Protein AF-A0A0N7KD08-F1 (afdb_monomer_lite)

Foldseek 3Di:
DDPDDDDDDPDDDDDDDDDDDDDDDDDDDDDDDDDDDDDDDDPVVVVVVVVVVVVVVVVCVVVVPDDPDPVVLVPPPDPDPPPPCDDDDPDQDPFPQNAFDKDFAPVQQQLAAPPQPLDDPVPNCVVVPNPDPRVSRIDTDTPRDDDDDDDLVVVLQVQFLAEAEEEAAVVSVVVLSSNVRSNVSPPDPPPWDKAWPVNDRSVDDPQKTWIAGPVRNYIRIYGYHHQQFDKAADPPVVDPDGIATDPPGGPPCCVVVPRHPHYHYDHVVQPDCCNHPVD

Secondary structure (DSSP, 8-state):
---PPPP---------------PPPPP---PPPP--------HHHHHHHHHHHHHHHHHHHHHS--PPPHHHHTTPPPP----------TT----EEEEEEEEE-TT---S--TT-TTS-GGG-TTTTT----GGGGEEEEEET-PPPPP-HHHHHHHTTT-EEEEEESHHHHHHHHHHHHHHHTTSPTTTS-EEETT---TTS-SSEEEEEEGGGTEEEEEEE-TTSSEEEE--GGG-S--EEEETT---TTGGGTTT-SEEEE--GGG-SHHHHT--

Organism: Oryza sativa subsp. japonica (NCBI:txid39947)

InterPro domains:
  IPR025846 Trichome birefringence-like, N-terminal domain [PF14416] (94-146)
  IPR026057 Trichome birefringence-like, C-terminal domain [PF13839] (147-277)
  IPR029962 Trichome biref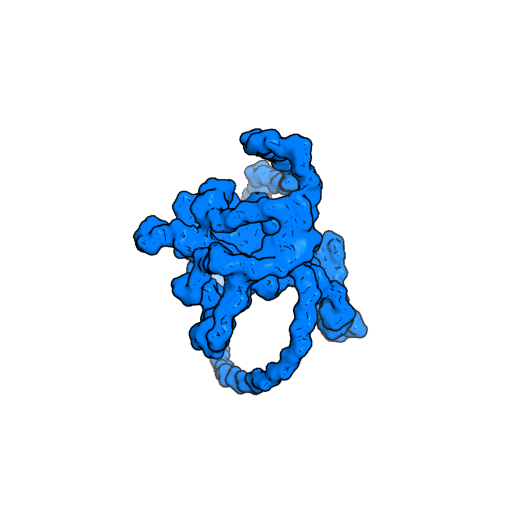ringence-like family [PTHR32285] (57-275)

pLDDT: mean 77.52, std 22.86, range [23.22, 98.62]

Radius of gyration: 27.09 Å; chains: 1; bounding box: 50×61×83 Å

Sequence (279 aa):
MLLAFTHQTITSPAPFATELLTLPRLATDQWSPFVGTSIPMHSGYALLSSVLLVLLALSIITLVPRMPSPQSFFRSPPPRLINSRVPHPSDASDCIFSDGKWVRDAAAVTAYREDCPFLDPGFQCISNGRSNSSFRYWRWQPHGCQLPKFNATDMLERSRNGRIVFAGDSIGRNQWESMVCMLAASVPAGKSRIYEQSGKPISRHKGYLAMVFADYNLSVEYYHAPMLVMIDRFPASSGAVRGAVRLDMLPRHANRWAGADVLVFNTGHWWNEHKTIKS

Structure (mmCIF, N/CA/C/O backbone):
data_AF-A0A0N7KD08-F1
#
_entry.id   AF-A0A0N7KD08-F1
#
loop_
_atom_site.group_PDB
_atom_site.id
_atom_site.type_symbol
_atom_site.label_atom_id
_atom_site.label_alt_id
_atom_site.label_comp_id
_atom_site.label_asym_id
_atom_site.label_entity_id
_atom_site.label_seq_id
_atom_site.pdbx_PDB_ins_code
_atom_site.Cartn_x
_atom_site.Cartn_y
_atom_site.Cartn_z
_atom_site.occupancy
_atom_site.B_iso_or_equiv
_atom_site.auth_seq_id
_atom_site.auth_comp_id
_atom_site.auth_asym_id
_atom_site.auth_atom_id
_atom_site.pdbx_PDB_model_num
ATOM 1 N N . MET A 1 1 ? 2.041 5.779 10.955 1.00 29.06 1 MET A N 1
ATOM 2 C CA . MET A 1 1 ? 2.681 4.461 11.156 1.00 29.06 1 MET A CA 1
ATOM 3 C C . MET A 1 1 ? 3.631 4.215 9.987 1.00 29.06 1 MET A C 1
ATOM 5 O O . MET A 1 1 ? 3.195 3.740 8.950 1.00 29.06 1 MET A O 1
ATOM 9 N N . LEU A 1 2 ? 4.896 4.635 10.104 1.00 23.22 2 LEU A N 1
ATOM 10 C CA . LEU A 1 2 ? 5.941 4.319 9.123 1.00 23.22 2 LEU A CA 1
ATOM 11 C C . LEU A 1 2 ? 6.514 2.943 9.482 1.00 23.22 2 LEU A C 1
ATOM 13 O O . LEU A 1 2 ? 7.233 2.817 10.468 1.00 23.22 2 LEU A O 1
ATOM 17 N N . LEU A 1 3 ? 6.171 1.908 8.717 1.00 29.89 3 LEU A N 1
ATOM 18 C CA . LEU A 1 3 ? 6.865 0.622 8.790 1.00 29.89 3 LEU A CA 1
ATOM 19 C C . LEU A 1 3 ? 8.093 0.701 7.876 1.00 29.89 3 LEU A C 1
ATOM 21 O O . LEU A 1 3 ? 8.006 0.461 6.673 1.00 29.89 3 LEU A O 1
ATOM 25 N N . ALA A 1 4 ? 9.231 1.091 8.449 1.00 26.45 4 ALA A N 1
ATOM 26 C CA . ALA A 1 4 ? 10.523 1.006 7.785 1.00 26.45 4 ALA A CA 1
ATOM 27 C C . ALA A 1 4 ? 10.972 -0.463 7.763 1.00 26.45 4 ALA A C 1
ATOM 29 O O . ALA A 1 4 ? 11.189 -1.065 8.812 1.00 26.45 4 ALA A O 1
ATOM 30 N N . PHE A 1 5 ? 11.106 -1.054 6.576 1.00 30.31 5 PHE A N 1
ATOM 31 C CA . PHE A 1 5 ? 11.820 -2.319 6.420 1.00 30.31 5 PHE A CA 1
ATOM 32 C C . PHE A 1 5 ? 13.285 -2.015 6.126 1.00 30.31 5 PHE A C 1
ATOM 34 O O . PHE A 1 5 ? 13.608 -1.382 5.120 1.00 30.31 5 PHE A O 1
ATOM 41 N N . THR A 1 6 ? 14.170 -2.482 7.003 1.00 26.67 6 THR A N 1
ATOM 42 C CA . THR A 1 6 ? 15.600 -2.558 6.724 1.00 26.67 6 THR A CA 1
ATOM 43 C C . THR A 1 6 ? 15.878 -3.704 5.753 1.00 26.67 6 THR A C 1
ATOM 45 O O . THR A 1 6 ? 15.291 -4.785 5.814 1.00 26.67 6 THR A O 1
ATOM 48 N N . HIS A 1 7 ? 16.752 -3.404 4.798 1.00 26.30 7 HIS A N 1
ATOM 49 C CA . HIS A 1 7 ? 17.162 -4.251 3.688 1.00 26.30 7 HIS A CA 1
ATOM 50 C C . HIS A 1 7 ? 17.788 -5.557 4.214 1.00 26.30 7 HIS A C 1
ATOM 52 O O . HIS A 1 7 ? 18.856 -5.529 4.818 1.00 26.30 7 HIS A O 1
ATOM 58 N N . GLN A 1 8 ? 17.174 -6.710 3.941 1.00 28.09 8 GLN A N 1
ATOM 59 C CA . GLN A 1 8 ? 17.896 -7.982 3.906 1.00 28.09 8 GLN A CA 1
ATOM 60 C C . GLN A 1 8 ? 17.812 -8.532 2.488 1.00 28.09 8 GLN A C 1
ATOM 62 O O . GLN A 1 8 ? 16.749 -8.884 1.980 1.00 28.09 8 GLN A O 1
ATOM 67 N N . THR A 1 9 ? 18.966 -8.531 1.830 1.00 24.22 9 THR A N 1
ATOM 68 C CA . THR A 1 9 ? 19.230 -9.190 0.555 1.00 24.22 9 THR A CA 1
ATOM 69 C C . THR A 1 9 ? 18.960 -10.684 0.696 1.00 24.22 9 THR A C 1
ATOM 71 O O . THR A 1 9 ? 19.796 -11.421 1.210 1.00 24.22 9 THR A O 1
ATOM 74 N N . ILE A 1 10 ? 17.797 -11.140 0.234 1.00 32.97 10 ILE A N 1
ATOM 75 C CA . ILE A 1 10 ? 17.579 -12.558 -0.051 1.00 32.97 10 ILE A CA 1
ATOM 76 C C . ILE A 1 10 ? 18.040 -12.782 -1.488 1.00 32.97 10 ILE A C 1
ATOM 78 O O . ILE A 1 10 ? 17.328 -12.503 -2.450 1.00 32.97 10 ILE A O 1
ATOM 82 N N . THR A 1 11 ? 19.277 -13.242 -1.619 1.00 23.77 11 THR A N 1
ATOM 83 C CA . THR A 1 11 ? 19.810 -13.831 -2.844 1.00 23.77 11 THR A CA 1
ATOM 84 C C . THR A 1 11 ? 19.445 -15.312 -2.866 1.00 23.77 11 THR A C 1
ATOM 86 O O . THR A 1 11 ? 20.001 -16.083 -2.089 1.00 23.77 11 THR A O 1
ATOM 89 N N . SER A 1 12 ? 18.544 -15.724 -3.755 1.00 31.95 12 SER A N 1
ATOM 90 C CA . SER A 1 12 ? 18.660 -17.024 -4.427 1.00 31.95 12 SER A CA 1
ATOM 91 C C . SER A 1 12 ? 17.758 -17.071 -5.670 1.00 31.95 12 SER A C 1
ATOM 93 O O . SER A 1 12 ? 16.600 -16.655 -5.577 1.00 31.95 12 SER A O 1
ATOM 95 N N . PRO A 1 13 ? 18.263 -17.541 -6.825 1.00 34.00 13 PRO A N 1
ATOM 96 C CA . PRO A 1 13 ? 17.525 -17.603 -8.077 1.00 34.00 13 PRO A CA 1
ATOM 97 C C . PRO A 1 13 ? 16.889 -18.984 -8.291 1.00 34.00 13 PRO A C 1
ATOM 99 O O . PRO A 1 13 ? 17.487 -20.010 -7.976 1.00 34.00 13 PRO A O 1
ATOM 102 N N . ALA A 1 14 ? 15.721 -19.024 -8.928 1.00 31.98 14 ALA A N 1
ATOM 103 C CA . ALA A 1 14 ? 15.285 -20.199 -9.678 1.00 31.98 14 ALA A CA 1
ATOM 104 C C . ALA A 1 14 ? 14.443 -19.756 -10.890 1.00 31.98 14 ALA A C 1
ATOM 106 O O . ALA A 1 14 ? 13.584 -18.884 -10.737 1.00 31.98 14 ALA A O 1
ATOM 107 N N . PRO A 1 15 ? 14.700 -20.303 -12.091 1.00 34.06 15 PRO A N 1
ATOM 108 C CA . PRO A 1 15 ? 14.076 -19.866 -13.335 1.00 34.06 15 PRO A CA 1
ATOM 109 C C . PRO A 1 15 ? 12.867 -20.742 -13.663 1.00 34.06 15 PRO A C 1
ATOM 111 O O . PRO A 1 15 ? 12.963 -21.948 -13.498 1.00 34.06 15 PRO A O 1
ATOM 114 N N . PHE A 1 16 ? 11.781 -20.198 -14.218 1.00 32.53 16 PHE A N 1
ATOM 115 C CA . PHE A 1 16 ? 10.881 -21.018 -15.036 1.00 32.53 16 PHE A CA 1
ATOM 116 C C . PHE A 1 16 ? 10.210 -20.219 -16.161 1.00 32.53 16 PHE A C 1
ATOM 118 O O . PHE A 1 16 ? 9.466 -19.270 -15.935 1.00 32.53 16 PHE A O 1
ATOM 125 N N . ALA A 1 17 ? 10.588 -20.648 -17.367 1.00 29.73 17 ALA A N 1
ATOM 126 C CA . ALA A 1 17 ? 9.845 -20.789 -18.615 1.00 29.73 17 ALA A CA 1
ATOM 127 C C . ALA A 1 17 ? 8.790 -19.736 -18.993 1.00 29.73 17 ALA A C 1
ATOM 129 O O . ALA A 1 17 ? 7.682 -19.669 -18.471 1.00 29.73 17 ALA A O 1
ATOM 130 N N . THR A 1 18 ? 9.139 -18.998 -20.042 1.00 27.06 18 THR A N 1
ATOM 131 C CA . THR A 1 18 ? 8.241 -18.232 -20.898 1.00 27.06 18 THR A CA 1
ATOM 132 C C . THR A 1 18 ? 7.586 -19.184 -21.904 1.00 27.06 18 THR A C 1
ATOM 134 O O . THR A 1 18 ? 8.239 -19.608 -22.853 1.00 27.06 18 THR A O 1
ATOM 137 N N . GLU A 1 19 ? 6.306 -19.509 -21.732 1.00 28.06 19 GLU A N 1
ATOM 138 C CA . GLU A 1 19 ? 5.485 -20.053 -22.820 1.00 28.06 19 GLU A CA 1
ATOM 139 C C . GLU A 1 19 ? 4.756 -18.895 -23.513 1.00 28.06 19 GLU A C 1
ATOM 141 O O . GLU A 1 19 ? 3.836 -18.278 -22.972 1.00 28.06 19 GLU A O 1
ATOM 146 N N . LEU A 1 20 ? 5.220 -18.561 -24.720 1.00 29.94 20 LEU A N 1
ATOM 147 C CA . LEU A 1 20 ? 4.541 -17.655 -25.640 1.00 29.94 20 LEU A CA 1
ATOM 148 C C . LEU A 1 20 ? 3.324 -18.370 -26.240 1.00 29.94 20 LEU A C 1
ATOM 150 O O . LEU A 1 20 ? 3.449 -19.114 -27.211 1.00 29.94 20 LEU A O 1
ATOM 154 N N . LEU A 1 21 ? 2.136 -18.093 -25.709 1.00 34.12 21 LEU A N 1
ATOM 155 C CA . LEU A 1 21 ? 0.890 -18.388 -26.411 1.00 34.12 21 LEU A CA 1
ATOM 156 C C . LEU A 1 21 ? 0.615 -17.282 -27.436 1.00 34.12 21 LEU A C 1
ATOM 158 O O . LEU A 1 21 ? 0.349 -16.126 -27.104 1.00 34.12 21 LEU A O 1
ATOM 162 N N . THR A 1 22 ? 0.714 -17.659 -28.706 1.00 28.58 22 THR A N 1
ATOM 163 C CA . THR A 1 22 ? 0.345 -16.860 -29.872 1.00 28.58 22 THR A CA 1
ATOM 164 C C . THR A 1 22 ? -1.180 -16.773 -29.970 1.00 28.58 22 THR A C 1
ATOM 166 O O . THR A 1 22 ? -1.864 -17.773 -30.163 1.00 28.58 22 THR A O 1
ATOM 169 N N . LEU A 1 23 ? -1.734 -15.566 -29.827 1.00 33.62 23 LEU A N 1
ATOM 170 C CA . LEU A 1 23 ? -3.148 -15.286 -30.101 1.00 33.62 23 LEU A CA 1
ATOM 171 C C . LEU A 1 23 ? -3.328 -14.855 -31.571 1.00 33.62 23 LEU A C 1
ATOM 173 O O . LEU A 1 23 ? -2.533 -14.047 -32.065 1.00 33.62 23 LEU A O 1
ATOM 177 N N . PRO A 1 24 ? -4.351 -15.367 -32.282 1.00 32.97 24 PRO A N 1
ATOM 178 C CA . PRO A 1 24 ? -4.540 -15.122 -33.708 1.00 32.97 24 PRO A CA 1
ATOM 179 C C . PRO A 1 24 ? -5.116 -13.729 -34.005 1.00 32.97 24 PRO A C 1
ATOM 181 O O . PRO A 1 24 ? -5.903 -13.166 -33.242 1.00 32.97 24 PRO A O 1
ATOM 184 N N . ARG A 1 25 ? -4.707 -13.183 -35.158 1.00 31.25 25 ARG A N 1
ATOM 185 C CA . ARG A 1 25 ? -5.145 -11.897 -35.718 1.00 31.25 25 ARG A CA 1
ATOM 186 C C . ARG A 1 25 ? -6.619 -11.969 -36.126 1.00 31.25 25 ARG A C 1
ATOM 188 O O . ARG A 1 25 ? -6.961 -12.724 -37.030 1.00 31.25 25 ARG A O 1
ATOM 195 N N . LEU A 1 26 ? -7.463 -11.152 -35.500 1.00 37.56 26 LEU A N 1
ATOM 196 C CA . LEU A 1 26 ? -8.814 -10.873 -35.986 1.00 37.56 26 LEU A CA 1
ATOM 197 C C . LEU A 1 26 ? -8.750 -9.851 -37.125 1.00 37.56 26 LEU A C 1
ATOM 199 O O . LEU A 1 26 ? -8.102 -8.809 -37.012 1.00 37.56 26 LEU A O 1
ATOM 203 N N . ALA A 1 27 ? -9.393 -10.227 -38.227 1.00 37.84 27 ALA A N 1
ATOM 204 C CA . ALA A 1 27 ? -9.485 -9.504 -39.480 1.00 37.84 27 ALA A CA 1
ATOM 205 C C . ALA A 1 27 ? -10.255 -8.183 -39.335 1.00 37.84 27 ALA A C 1
ATOM 207 O O . ALA A 1 27 ? -11.200 -8.057 -38.559 1.00 37.84 27 ALA A O 1
ATOM 208 N N . THR A 1 28 ? -9.807 -7.198 -40.102 1.00 35.84 28 THR A N 1
ATOM 209 C CA . THR A 1 28 ? -10.382 -5.863 -40.240 1.00 35.84 28 THR A CA 1
ATOM 210 C C . THR A 1 28 ? -11.448 -5.870 -41.336 1.00 35.84 28 THR A C 1
ATOM 212 O O . THR A 1 28 ? -11.098 -5.809 -42.514 1.00 35.84 28 THR A O 1
ATOM 215 N N . ASP A 1 29 ? -12.727 -5.897 -40.961 1.00 36.66 29 ASP A N 1
ATOM 216 C CA . ASP A 1 29 ? -13.837 -5.657 -41.890 1.00 36.66 29 ASP A CA 1
ATOM 217 C C . ASP A 1 29 ? -14.088 -4.148 -42.058 1.00 36.66 29 ASP A C 1
ATOM 219 O O . ASP A 1 29 ? -14.614 -3.446 -41.194 1.00 36.66 29 ASP A O 1
ATOM 223 N N . GLN A 1 30 ? -13.554 -3.649 -43.171 1.00 32.16 30 GLN A N 1
ATOM 224 C CA . GLN A 1 30 ? -14.227 -2.881 -44.222 1.00 32.16 30 GLN A CA 1
ATOM 225 C C . GLN A 1 30 ? -15.500 -2.097 -43.830 1.00 32.16 30 GLN A C 1
ATOM 227 O O . GLN A 1 30 ? -16.610 -2.621 -43.837 1.00 32.16 30 GLN A O 1
ATOM 232 N N . TRP A 1 31 ? -15.342 -0.789 -43.600 1.00 34.28 31 TRP A N 1
ATOM 233 C CA . TRP A 1 31 ? -16.454 0.167 -43.563 1.00 34.28 31 TRP A CA 1
ATOM 234 C C . TRP A 1 31 ? -16.610 0.856 -44.921 1.00 34.28 31 TRP A C 1
ATOM 236 O O . TRP A 1 31 ? -15.703 1.537 -45.402 1.00 34.28 31 TRP A O 1
ATOM 246 N N . SER A 1 32 ? -17.774 0.655 -45.532 1.00 32.69 32 SER A N 1
ATOM 247 C CA . SER A 1 32 ? -18.220 1.242 -46.797 1.00 32.69 32 SER A CA 1
ATOM 248 C C . SER A 1 32 ? -18.543 2.740 -46.649 1.00 32.69 32 SER A C 1
ATOM 250 O O . SER A 1 32 ? -19.080 3.145 -45.615 1.00 32.69 32 SER A O 1
ATOM 252 N N . PRO A 1 33 ? -18.280 3.574 -47.672 1.00 39.38 33 PRO A N 1
ATOM 253 C CA . PRO A 1 33 ? -18.474 5.016 -47.589 1.00 39.38 33 PRO A CA 1
ATOM 254 C C . PRO A 1 33 ? -19.933 5.401 -47.875 1.00 39.38 33 PRO A C 1
ATOM 256 O O . PRO A 1 33 ? -20.463 5.135 -48.953 1.00 39.38 33 PRO A O 1
ATOM 259 N N . PHE A 1 34 ? -20.577 6.072 -46.919 1.00 42.91 34 PHE A N 1
ATOM 260 C CA . PHE A 1 34 ? -21.845 6.757 -47.160 1.00 42.91 34 PHE A CA 1
ATOM 261 C C . PHE A 1 34 ? -21.598 8.041 -47.960 1.00 42.91 34 PHE A C 1
ATOM 263 O O . PHE A 1 34 ? -20.907 8.958 -47.518 1.00 42.91 34 PHE A O 1
ATOM 270 N N . VAL A 1 35 ? -22.185 8.078 -49.154 1.00 37.62 35 VAL A N 1
ATOM 271 C CA . VAL A 1 35 ? -22.260 9.224 -50.062 1.00 37.62 35 VAL A CA 1
ATOM 272 C C . VAL A 1 35 ? -23.175 10.281 -49.437 1.00 37.62 35 VAL A C 1
ATOM 274 O O . VAL A 1 35 ? -24.388 10.104 -49.368 1.00 37.62 35 VAL A O 1
ATOM 277 N N . GLY A 1 36 ? -22.585 11.370 -48.942 1.00 41.00 36 GLY A N 1
ATOM 278 C CA . GLY A 1 36 ? -23.309 12.525 -48.416 1.00 41.00 36 GLY A CA 1
ATOM 279 C C . GLY A 1 36 ? -23.779 13.444 -49.542 1.00 41.00 36 GLY A C 1
ATOM 280 O O . GLY A 1 36 ? -22.970 14.018 -50.267 1.00 41.00 36 GLY A O 1
ATOM 281 N N . THR A 1 37 ? -25.093 13.585 -49.675 1.00 38.56 37 THR A N 1
ATOM 282 C CA . THR A 1 37 ? -25.775 14.544 -50.550 1.00 38.56 37 THR A CA 1
ATOM 283 C C . THR A 1 37 ? -25.476 15.987 -50.139 1.00 38.56 37 THR A C 1
ATOM 285 O O . THR A 1 37 ? -25.690 16.381 -48.992 1.00 38.56 37 THR A O 1
ATOM 288 N N . SER A 1 38 ? -25.007 16.781 -51.097 1.00 38.19 38 SER A N 1
ATOM 289 C CA . SER A 1 38 ? -24.718 18.209 -50.992 1.00 38.19 38 SER A CA 1
ATOM 290 C C . SER A 1 38 ? -26.004 19.037 -50.890 1.00 38.19 38 SER A C 1
ATOM 292 O O . SER A 1 38 ? -26.684 19.286 -51.883 1.00 38.19 38 SER A O 1
ATOM 294 N N . ILE A 1 39 ? -26.332 19.502 -49.683 1.00 44.84 39 ILE A N 1
ATOM 295 C CA . ILE A 1 39 ? -27.351 20.541 -49.478 1.00 44.84 39 ILE A CA 1
ATOM 296 C C . ILE A 1 39 ? -26.685 21.912 -49.704 1.00 44.84 39 ILE A C 1
ATOM 298 O O . ILE A 1 39 ? -25.677 22.206 -49.056 1.00 44.84 39 ILE A O 1
ATOM 302 N N . PRO A 1 40 ? -27.209 22.765 -50.604 1.00 45.97 40 PRO A N 1
ATOM 303 C CA . PRO A 1 40 ? -26.621 24.067 -50.900 1.00 45.97 40 PRO A CA 1
ATOM 304 C C . PRO A 1 40 ? -26.867 25.051 -49.745 1.00 45.97 40 PRO A C 1
ATOM 306 O O . PRO A 1 40 ? -27.980 25.532 -49.535 1.00 45.97 40 PRO A O 1
ATOM 309 N N . MET A 1 41 ? -25.815 25.371 -48.987 1.00 49.75 41 MET A N 1
ATOM 310 C CA . MET A 1 41 ? -25.836 26.466 -48.012 1.00 49.75 41 MET A CA 1
ATOM 311 C C . MET A 1 41 ? -25.804 27.812 -48.746 1.00 49.75 41 MET A C 1
ATOM 313 O O . MET A 1 41 ? -24.788 28.202 -49.320 1.00 49.75 41 MET A O 1
ATOM 317 N N . HIS A 1 42 ? -26.911 28.551 -48.696 1.00 51.81 42 HIS A N 1
ATOM 318 C CA . HIS A 1 42 ? -26.957 29.947 -49.125 1.00 51.81 42 HIS A CA 1
ATOM 319 C C . HIS A 1 42 ? -25.988 30.800 -48.283 1.00 51.81 42 HIS A C 1
ATOM 321 O O . HIS A 1 42 ? -26.076 30.839 -47.055 1.00 51.81 42 HIS A O 1
ATOM 327 N N . SER A 1 43 ? -25.076 31.499 -48.969 1.00 59.53 43 SER A N 1
ATOM 328 C CA . SER A 1 43 ? -23.938 32.273 -48.434 1.00 59.53 43 SER A CA 1
ATOM 329 C C . SER A 1 43 ? -24.264 33.206 -47.251 1.00 59.53 43 SER A C 1
ATOM 331 O O . SER A 1 43 ? -23.432 33.368 -46.358 1.00 59.53 43 SER A O 1
ATOM 333 N N . GLY A 1 44 ? -25.485 33.747 -47.172 1.00 60.16 44 GLY A N 1
ATOM 334 C CA . GLY A 1 44 ? -25.913 34.592 -46.049 1.00 60.16 44 GLY A CA 1
ATOM 335 C C . GLY A 1 44 ? -26.004 33.858 -44.703 1.00 60.16 44 GLY A C 1
ATOM 336 O O . GLY A 1 44 ? -25.669 34.432 -43.667 1.00 60.16 44 GLY A O 1
ATOM 337 N N . TYR A 1 45 ? -26.380 32.574 -44.700 1.00 64.56 45 TYR A N 1
ATOM 338 C CA . TYR A 1 45 ? -26.495 31.780 -43.468 1.00 64.56 45 TYR A CA 1
ATOM 339 C C . TYR A 1 45 ? -25.132 31.417 -42.877 1.00 64.56 45 TYR A C 1
ATOM 341 O O . TYR A 1 45 ? -25.003 31.318 -41.658 1.00 64.56 45 TYR A O 1
ATOM 349 N N . ALA A 1 46 ? -24.103 31.257 -43.715 1.00 67.19 46 ALA A N 1
ATOM 350 C CA . ALA A 1 46 ? -22.752 30.941 -43.256 1.00 67.19 46 ALA A CA 1
ATOM 351 C C . ALA A 1 46 ? -22.154 32.091 -42.429 1.00 67.19 46 ALA A C 1
ATOM 353 O O . ALA A 1 46 ? -21.576 31.857 -41.367 1.00 67.19 46 ALA A O 1
ATOM 354 N N . LEU A 1 47 ? -22.362 33.339 -42.863 1.00 70.25 47 LEU A N 1
ATOM 355 C CA . LEU A 1 47 ? -21.893 34.516 -42.130 1.00 70.25 47 LEU A CA 1
ATOM 356 C C . LEU A 1 47 ? -22.631 34.664 -40.794 1.00 70.25 47 LEU A C 1
ATOM 358 O O . LEU A 1 47 ? -21.980 34.774 -39.758 1.00 70.25 47 LEU A O 1
ATOM 362 N N . LEU A 1 48 ? -23.963 34.548 -40.786 1.00 77.12 48 LEU A N 1
ATOM 363 C CA . LEU A 1 48 ? -24.764 34.592 -39.553 1.00 77.12 48 LEU A CA 1
ATOM 364 C C . LEU A 1 48 ? -24.395 33.469 -38.569 1.00 77.12 48 LEU A C 1
ATOM 366 O O . LEU A 1 48 ? -24.275 33.717 -37.370 1.00 77.12 48 LEU A O 1
ATOM 370 N N . SER A 1 49 ? -24.157 32.252 -39.068 1.00 83.69 49 SER A N 1
ATOM 371 C CA . SER A 1 49 ? -23.739 31.107 -38.252 1.00 83.69 49 SER A CA 1
ATOM 372 C C . SER A 1 49 ? -22.355 31.318 -37.634 1.00 83.69 49 SER A C 1
ATOM 374 O O . SER A 1 49 ? -22.170 31.072 -36.442 1.00 83.69 49 SER A O 1
ATOM 376 N N . SER A 1 50 ? -21.397 31.829 -38.413 1.00 84.88 50 SER A N 1
ATOM 377 C CA . SER A 1 50 ? -20.037 32.087 -37.928 1.00 84.88 50 SER A CA 1
ATOM 378 C C . SER A 1 50 ? -20.001 33.178 -36.851 1.00 84.88 50 SER A C 1
ATOM 380 O O . SER A 1 50 ? -19.371 32.990 -35.811 1.00 84.88 50 SER A O 1
ATOM 382 N N . VAL A 1 51 ? -20.751 34.271 -37.034 1.00 91.38 51 VAL A N 1
ATOM 383 C CA . VAL A 1 51 ? -20.877 35.343 -36.035 1.00 91.38 51 VAL A CA 1
ATOM 384 C C . VAL A 1 51 ? -21.539 34.823 -34.756 1.00 91.38 51 VAL A C 1
ATOM 386 O O . VAL A 1 51 ? -21.041 35.093 -33.665 1.00 91.38 51 VAL A O 1
ATOM 389 N N . LEU A 1 52 ? -22.604 34.020 -34.864 1.00 92.25 52 LEU A N 1
ATOM 390 C CA . LEU A 1 52 ? -23.274 33.434 -33.699 1.00 92.25 52 LEU A CA 1
ATOM 391 C C . LEU A 1 52 ? -22.352 32.485 -32.914 1.00 92.25 52 LEU A C 1
ATOM 393 O O . LEU A 1 52 ? -22.342 32.533 -31.686 1.00 92.25 52 LEU A O 1
ATOM 397 N N . LEU A 1 53 ? -21.548 31.666 -33.601 1.00 92.69 53 LEU A N 1
ATOM 398 C CA . LEU A 1 53 ? -20.561 30.776 -32.975 1.00 92.69 53 LEU A CA 1
ATOM 399 C C . LEU A 1 53 ? -19.474 31.554 -32.228 1.00 92.69 53 LEU A C 1
ATOM 401 O O . LEU A 1 53 ? -19.111 31.177 -31.114 1.00 92.69 53 LEU A O 1
ATOM 405 N N . VAL A 1 54 ? -18.981 32.652 -32.808 1.00 93.50 54 VAL A N 1
ATOM 406 C CA . VAL A 1 54 ? -17.978 33.516 -32.167 1.00 93.50 54 VAL A CA 1
ATOM 407 C C . VAL A 1 54 ? -18.561 34.211 -30.935 1.00 93.50 54 VAL A C 1
ATOM 409 O O . VAL A 1 54 ? -17.914 34.238 -29.890 1.00 93.50 54 VAL A O 1
ATOM 412 N N . LEU A 1 55 ? -19.797 34.714 -31.013 1.00 93.62 55 LEU A N 1
ATOM 413 C CA . LEU A 1 55 ? -20.483 35.331 -29.873 1.00 93.62 55 LEU A CA 1
ATOM 414 C C . LEU A 1 55 ? -20.782 34.316 -28.761 1.00 93.62 55 LEU A C 1
ATOM 416 O O . LEU A 1 55 ? -20.577 34.625 -27.588 1.00 93.62 55 LEU A O 1
ATOM 420 N N . LEU A 1 56 ? -21.192 33.091 -29.110 1.00 93.88 56 LEU A N 1
ATOM 421 C CA . LEU A 1 56 ? -21.349 31.992 -28.154 1.00 93.88 56 LEU A CA 1
ATOM 422 C C . LEU A 1 56 ? -20.019 31.644 -27.486 1.00 93.88 56 LEU A C 1
ATOM 424 O O . LEU A 1 56 ? -19.965 31.573 -26.261 1.00 93.88 56 LEU A O 1
ATOM 428 N N . ALA A 1 57 ? -18.938 31.494 -28.254 1.00 91.81 57 ALA A N 1
ATOM 429 C CA . ALA A 1 57 ? -17.613 31.206 -27.713 1.00 91.81 57 ALA A CA 1
ATOM 430 C C . ALA A 1 57 ? -17.128 32.312 -26.762 1.00 91.81 57 ALA A C 1
ATOM 432 O O . ALA A 1 57 ? -16.658 32.011 -25.667 1.00 91.81 57 ALA A O 1
ATOM 433 N N . LEU A 1 58 ? -17.305 33.586 -27.129 1.00 91.75 58 LEU A N 1
ATOM 434 C CA . LEU A 1 58 ? -16.978 34.727 -26.268 1.00 91.75 58 LEU A CA 1
ATOM 435 C C . LEU A 1 58 ? -17.842 34.749 -25.002 1.00 91.75 58 LEU A C 1
ATOM 437 O O . LEU A 1 58 ? -17.307 34.938 -23.911 1.00 91.75 58 LEU A O 1
ATOM 441 N N . SER A 1 59 ? -19.147 34.476 -25.119 1.00 89.88 59 SER A N 1
ATOM 442 C CA . SER A 1 59 ? -20.042 34.382 -23.961 1.00 89.88 59 SER A CA 1
ATOM 443 C C . SER A 1 59 ? -19.616 33.258 -23.012 1.00 89.88 59 SER A C 1
ATOM 445 O O . SER A 1 59 ? -19.519 33.492 -21.810 1.00 89.88 59 SER A O 1
ATOM 447 N N . ILE A 1 60 ? -19.241 32.082 -23.532 1.00 88.50 60 ILE A N 1
ATOM 448 C CA . ILE A 1 60 ? -18.732 30.952 -22.743 1.00 88.50 60 ILE A CA 1
ATOM 449 C C . ILE A 1 60 ? -17.410 31.329 -22.072 1.00 88.50 60 ILE A C 1
ATOM 451 O O . ILE A 1 60 ? -17.250 31.064 -20.889 1.00 88.50 60 ILE A O 1
ATOM 455 N N . ILE A 1 61 ? -16.487 32.004 -22.762 1.00 84.12 61 ILE A N 1
ATOM 456 C CA . ILE A 1 61 ? -15.229 32.472 -22.154 1.00 84.12 61 ILE A CA 1
ATOM 457 C C . ILE A 1 61 ? -15.496 33.460 -21.005 1.00 84.12 61 ILE A C 1
ATOM 459 O O . ILE A 1 61 ? -14.778 33.430 -20.009 1.00 84.12 61 ILE A O 1
ATOM 463 N N . THR A 1 62 ? -16.530 34.305 -21.106 1.00 82.50 62 THR A N 1
ATOM 464 C CA . THR A 1 62 ? -16.916 35.223 -20.015 1.00 82.50 62 THR A CA 1
ATOM 465 C C . THR A 1 62 ? -17.716 34.558 -18.889 1.00 82.50 62 THR A C 1
ATOM 467 O O . THR A 1 62 ? -17.625 35.000 -17.746 1.00 82.50 62 THR A O 1
ATOM 470 N N . LEU A 1 63 ? -18.492 33.510 -19.193 1.00 79.88 63 LEU A N 1
ATOM 471 C CA . LEU A 1 63 ? -19.363 32.800 -18.246 1.00 79.88 63 LEU A CA 1
ATOM 472 C C . LEU A 1 63 ? -18.651 31.654 -17.527 1.00 79.88 63 LEU A C 1
ATOM 474 O O . LEU A 1 63 ? -19.044 31.305 -16.416 1.00 79.88 63 LEU A O 1
ATOM 478 N N . VAL A 1 64 ? -17.620 31.058 -18.131 1.00 75.25 64 VAL A N 1
ATOM 479 C CA . VAL A 1 64 ? -16.782 30.063 -17.464 1.00 75.25 64 VAL A CA 1
ATOM 480 C C . VAL A 1 64 ? -15.948 30.815 -16.429 1.00 75.25 64 VAL A C 1
ATOM 482 O O . VAL A 1 64 ? -15.071 31.595 -16.813 1.00 75.25 64 VAL A O 1
ATOM 485 N N . PRO A 1 65 ? -16.182 30.615 -15.117 1.00 68.00 65 PRO A N 1
ATOM 486 C CA . PRO A 1 65 ? -15.313 31.199 -14.114 1.00 68.00 65 PRO A CA 1
ATOM 487 C C . PRO A 1 65 ? -13.886 30.755 -14.420 1.00 68.00 65 PRO A C 1
ATOM 489 O O . PRO A 1 65 ? -13.624 29.568 -14.630 1.00 68.00 65 PRO A O 1
ATOM 492 N N . ARG A 1 66 ? -12.977 31.733 -14.495 1.00 70.56 66 ARG A N 1
ATOM 493 C CA . ARG A 1 66 ? -11.545 31.530 -14.722 1.00 70.56 66 ARG A CA 1
ATOM 494 C C . ARG A 1 66 ? -11.090 30.360 -13.853 1.00 70.56 66 ARG A C 1
ATOM 496 O O . ARG A 1 66 ? -11.106 30.487 -12.630 1.00 70.56 66 ARG A O 1
ATOM 503 N N . MET A 1 67 ? -10.743 29.231 -14.484 1.00 68.62 67 MET A N 1
ATOM 504 C CA . MET A 1 67 ? -10.222 28.055 -13.784 1.00 68.62 67 MET A CA 1
ATOM 505 C C . MET A 1 67 ? -9.155 28.544 -12.798 1.00 68.62 67 MET A C 1
ATOM 507 O O . MET A 1 67 ? -8.211 29.216 -13.236 1.00 68.62 67 MET A O 1
ATOM 511 N N . PRO A 1 68 ? -9.320 28.307 -11.485 1.00 56.84 68 PRO A N 1
ATOM 512 C CA . PRO A 1 68 ? -8.354 28.784 -10.519 1.00 56.84 68 PRO A CA 1
ATOM 513 C C . PRO A 1 68 ? -6.994 28.189 -10.876 1.00 56.84 68 PRO A C 1
ATOM 515 O O . PRO A 1 68 ? -6.877 27.008 -11.207 1.00 56.84 68 PRO A O 1
ATOM 518 N N . SER A 1 69 ? -5.971 29.042 -10.873 1.00 65.44 69 SER A N 1
ATOM 519 C CA . SER A 1 69 ? -4.613 28.635 -11.211 1.00 65.44 69 SER A CA 1
ATOM 520 C C . SER A 1 69 ? -4.207 27.423 -10.354 1.00 65.44 69 SER A C 1
ATOM 522 O O . SER A 1 69 ? -4.561 27.374 -9.167 1.00 65.44 69 SER A O 1
ATOM 524 N N . PRO A 1 70 ? -3.435 26.459 -10.897 1.00 60.22 70 PRO A N 1
ATOM 525 C CA . PRO A 1 70 ? -2.999 25.282 -10.140 1.00 60.22 70 PRO A CA 1
ATOM 526 C C . PRO A 1 70 ? -2.255 25.643 -8.844 1.00 60.22 70 PRO A C 1
ATOM 528 O O . PRO A 1 70 ? -2.225 24.859 -7.902 1.00 60.22 70 PRO A O 1
ATOM 531 N N . GLN A 1 71 ? -1.702 26.857 -8.764 1.00 57.41 71 GLN A N 1
ATOM 532 C CA . GLN A 1 71 ? -1.027 27.384 -7.579 1.00 57.41 71 GLN A CA 1
ATOM 533 C C . GLN A 1 71 ? -1.963 27.596 -6.378 1.00 57.41 71 GLN A C 1
ATOM 535 O O . GLN A 1 71 ? -1.503 27.525 -5.241 1.00 57.41 71 GLN A O 1
ATOM 540 N N . SER A 1 72 ? -3.266 27.811 -6.592 1.00 54.12 72 SER A N 1
ATOM 541 C CA . SER A 1 72 ? -4.227 27.980 -5.491 1.00 54.12 72 SER A CA 1
ATOM 542 C C . SER A 1 72 ? -4.467 26.688 -4.699 1.00 54.12 72 SER A C 1
ATOM 544 O O . SER A 1 72 ? -4.669 26.752 -3.488 1.00 54.12 72 SER A O 1
ATOM 546 N N . PHE A 1 73 ? -4.337 25.515 -5.333 1.00 55.12 73 PHE A N 1
ATOM 547 C CA . PHE A 1 73 ? -4.446 24.220 -4.650 1.00 55.12 73 PHE A CA 1
ATOM 548 C C . PHE A 1 73 ? -3.267 23.935 -3.711 1.00 55.12 73 PHE A C 1
ATOM 550 O O . PHE A 1 73 ? -3.431 23.213 -2.733 1.00 55.12 73 PHE A O 1
ATOM 557 N N . PHE A 1 74 ? -2.103 24.545 -3.947 1.00 57.53 74 PHE A N 1
ATOM 558 C CA . PHE A 1 74 ? -0.936 24.406 -3.070 1.00 57.53 74 PHE A CA 1
ATOM 559 C C . PHE A 1 74 ? -0.941 25.373 -1.878 1.00 57.53 74 PHE A C 1
ATOM 561 O O . PHE A 1 74 ? -0.019 25.341 -1.068 1.00 57.53 74 PHE A O 1
ATOM 568 N N . ARG A 1 75 ? -1.974 26.217 -1.734 1.00 46.25 75 ARG A N 1
ATOM 569 C CA . ARG A 1 75 ? -2.129 27.117 -0.582 1.00 46.25 75 ARG A CA 1
ATOM 570 C C . ARG A 1 75 ? -3.180 26.638 0.420 1.00 46.25 75 ARG A C 1
ATOM 572 O O . ARG A 1 75 ? -3.765 27.460 1.124 1.00 46.25 75 ARG A O 1
ATOM 579 N N . SER A 1 76 ? -3.414 25.328 0.525 1.00 57.12 76 SER A N 1
ATOM 580 C CA . SER A 1 76 ? -4.043 24.801 1.736 1.00 57.12 76 SER A CA 1
ATOM 581 C C . SER A 1 76 ? -3.145 25.166 2.927 1.00 57.12 76 SER A C 1
ATOM 583 O O . SER A 1 76 ? -1.953 24.843 2.886 1.00 57.12 76 SER A O 1
ATOM 585 N N . PRO A 1 77 ? -3.653 25.852 3.967 1.00 57.31 77 PRO A N 1
ATOM 586 C CA . PRO A 1 77 ? -2.874 26.060 5.179 1.00 57.31 77 PRO A CA 1
ATOM 587 C C . PRO A 1 77 ? -2.426 24.694 5.720 1.00 57.31 77 PRO A C 1
ATOM 589 O O . PRO A 1 77 ? -3.159 23.715 5.541 1.00 57.31 77 PRO A O 1
ATOM 592 N N . PRO A 1 78 ? -1.234 24.601 6.342 1.00 55.16 78 PRO A N 1
ATOM 593 C CA . PRO A 1 78 ? -0.761 23.337 6.889 1.00 55.16 78 PRO A CA 1
ATOM 594 C C . PRO A 1 78 ? -1.850 22.757 7.796 1.00 55.16 78 PRO A C 1
ATOM 596 O O . PRO A 1 78 ? -2.529 23.535 8.484 1.00 55.16 78 PRO A O 1
ATOM 599 N N . PRO A 1 79 ? -2.060 21.426 7.790 1.00 52.56 79 PRO A N 1
ATOM 600 C CA . PRO A 1 79 ? -3.036 20.818 8.676 1.00 52.56 79 PRO A CA 1
ATOM 601 C C . PRO A 1 79 ? -2.763 21.336 10.084 1.00 52.56 79 PRO A C 1
ATOM 603 O O . PRO A 1 79 ? -1.617 21.325 10.545 1.00 52.56 79 PRO A O 1
ATOM 606 N N . ARG A 1 80 ? -3.807 21.851 10.749 1.00 49.00 80 ARG A N 1
ATOM 607 C CA . ARG A 1 80 ? -3.719 22.151 12.177 1.00 49.00 80 ARG A CA 1
ATOM 608 C C . ARG A 1 80 ? -3.205 20.869 12.811 1.00 49.00 80 ARG A C 1
ATOM 610 O O . ARG A 1 80 ? -3.886 19.852 12.710 1.00 49.00 80 ARG A O 1
ATOM 617 N N . LEU A 1 81 ? -2.010 20.911 13.402 1.00 53.38 81 LEU A N 1
ATOM 618 C CA . LEU A 1 81 ? -1.536 19.856 14.287 1.00 53.38 81 LEU A CA 1
ATOM 619 C C . LEU A 1 81 ? -2.679 19.620 15.268 1.00 53.38 81 LEU A C 1
ATOM 621 O O . LEU A 1 81 ? -2.976 20.482 16.098 1.00 53.38 81 LEU A O 1
ATOM 625 N N . ILE A 1 82 ? -3.407 18.517 15.080 1.00 48.66 82 ILE A N 1
ATOM 626 C CA . ILE A 1 82 ? -4.460 18.111 15.994 1.00 48.66 82 ILE A CA 1
ATOM 627 C C . ILE A 1 82 ? -3.725 17.935 17.305 1.00 48.66 82 ILE A C 1
ATOM 629 O O . ILE A 1 82 ? -2.897 17.032 17.442 1.00 48.66 82 ILE A O 1
ATOM 633 N N . ASN A 1 83 ? -3.973 18.873 18.217 1.00 42.16 83 ASN A N 1
ATOM 634 C CA . ASN A 1 83 ? -3.410 18.895 19.548 1.00 42.16 83 ASN A CA 1
ATOM 635 C C . ASN A 1 83 ? -4.021 17.698 20.276 1.00 42.16 83 ASN A C 1
ATOM 637 O O . ASN A 1 83 ? -5.048 17.804 20.947 1.00 42.16 83 ASN A O 1
ATOM 641 N N . SER A 1 84 ? -3.452 16.524 20.011 1.00 49.84 84 SER A N 1
ATOM 642 C CA . SER A 1 84 ? -3.855 15.255 20.580 1.00 49.84 84 SER A CA 1
ATOM 643 C C . SER A 1 84 ? -3.445 15.312 22.039 1.00 49.84 84 SER A C 1
ATOM 645 O O . SER A 1 84 ? -2.355 14.896 22.411 1.00 49.84 84 SER A O 1
ATOM 647 N N . ARG A 1 85 ? -4.312 15.886 22.875 1.00 40.47 85 ARG A N 1
ATOM 648 C CA . ARG A 1 85 ? -4.256 15.676 24.318 1.00 40.47 85 ARG A CA 1
ATOM 649 C C . ARG A 1 85 ? -4.614 14.215 24.568 1.00 40.47 85 ARG A C 1
ATOM 651 O O . ARG A 1 85 ? -5.780 13.870 24.717 1.00 40.47 85 ARG A O 1
ATOM 658 N N . VAL A 1 86 ? -3.595 13.369 24.572 1.00 49.69 86 VAL A N 1
ATOM 659 C CA . VAL A 1 86 ? -3.596 12.016 25.139 1.00 49.69 86 VAL A CA 1
ATOM 660 C C . VAL A 1 86 ? -2.408 11.976 26.125 1.00 49.69 86 VAL A C 1
ATOM 662 O O . VAL A 1 86 ? -1.424 12.674 25.878 1.00 49.69 86 VAL A O 1
ATOM 665 N N . PRO A 1 87 ? -2.527 11.307 27.291 1.00 40.41 87 PRO A N 1
ATOM 666 C CA . PRO A 1 87 ? -1.956 11.783 28.562 1.00 40.41 87 PRO A CA 1
ATOM 667 C C . PRO A 1 87 ? -0.423 11.852 28.686 1.00 40.41 87 PRO A C 1
ATOM 669 O O . PRO A 1 87 ? 0.310 11.128 28.022 1.00 40.41 87 PRO A O 1
ATOM 672 N N . HIS A 1 88 ? 0.011 12.712 29.618 1.00 34.34 88 HIS A N 1
ATOM 673 C CA . HIS A 1 88 ? 1.383 13.093 29.982 1.00 34.34 88 HIS A CA 1
ATOM 674 C C . HIS A 1 88 ? 2.422 11.949 30.047 1.00 34.34 88 HIS A C 1
ATOM 676 O O . HIS A 1 88 ? 2.339 11.096 30.930 1.00 34.34 88 HIS A O 1
ATOM 682 N N . PRO A 1 89 ? 3.469 12.009 29.204 1.00 46.06 89 PRO A N 1
ATOM 683 C CA . PRO A 1 89 ? 4.708 11.252 29.335 1.00 46.06 89 PRO A CA 1
ATOM 684 C C . PRO A 1 89 ? 5.831 12.150 29.880 1.00 46.06 89 PRO A C 1
ATOM 686 O O . PRO A 1 89 ? 6.344 13.007 29.165 1.00 46.06 89 PRO A O 1
ATOM 689 N N . SER A 1 90 ? 6.239 11.965 31.136 1.00 47.44 90 SER A N 1
ATOM 690 C CA . SER A 1 90 ? 7.356 12.709 31.741 1.00 47.44 90 SER A CA 1
ATOM 691 C C . SER A 1 90 ? 8.747 12.135 31.433 1.00 47.44 90 SER A C 1
ATOM 693 O O . SER A 1 90 ? 9.700 12.571 32.055 1.00 47.44 90 SER A O 1
ATOM 695 N N . ASP A 1 91 ? 8.878 11.185 30.500 1.00 49.03 91 ASP A N 1
ATOM 696 C CA . ASP A 1 91 ? 10.171 10.684 29.991 1.00 49.03 91 ASP A CA 1
ATOM 697 C C . ASP A 1 91 ? 9.966 9.862 28.699 1.00 49.03 91 ASP A C 1
ATOM 699 O O . ASP A 1 91 ? 10.464 8.747 28.538 1.00 49.03 91 ASP A O 1
ATOM 703 N N . ALA A 1 92 ? 9.168 10.373 27.749 1.00 55.31 92 ALA A N 1
ATOM 704 C CA . ALA A 1 92 ? 9.154 9.791 26.406 1.00 55.31 92 ALA A CA 1
ATOM 705 C C . ALA A 1 92 ? 10.493 10.110 25.733 1.00 55.31 92 ALA A C 1
ATOM 707 O O . ALA A 1 92 ? 10.621 11.110 25.029 1.00 55.31 92 ALA A O 1
ATOM 708 N N . SER A 1 93 ? 11.495 9.262 25.967 1.00 62.59 93 SER A N 1
ATOM 709 C CA . SER A 1 93 ? 12.648 9.159 25.082 1.00 62.59 93 SER A CA 1
ATOM 710 C C . SER A 1 93 ? 12.133 9.112 23.647 1.00 62.59 93 SER A C 1
ATOM 712 O O . SER A 1 93 ? 11.219 8.335 23.353 1.00 62.59 93 SER A O 1
ATOM 714 N N . ASP A 1 94 ? 12.688 9.965 22.792 1.00 77.06 94 ASP A N 1
ATOM 715 C CA . ASP A 1 94 ? 12.331 10.078 21.383 1.00 77.06 94 ASP A CA 1
ATOM 716 C C . ASP A 1 94 ? 12.262 8.674 20.752 1.00 77.06 94 ASP A C 1
ATOM 718 O O . ASP A 1 94 ? 13.253 7.945 20.691 1.00 77.06 94 ASP A O 1
ATOM 722 N N . CYS A 1 95 ? 11.054 8.225 20.408 1.00 84.75 95 CYS A N 1
ATOM 723 C CA . CYS A 1 95 ? 10.820 6.870 19.920 1.00 84.75 95 CYS A CA 1
ATOM 724 C C . CYS A 1 95 ? 11.297 6.794 18.469 1.00 84.75 95 CYS A C 1
ATOM 726 O O . CYS A 1 95 ? 10.561 7.131 17.538 1.00 84.75 95 CYS A O 1
ATOM 728 N N . ILE A 1 96 ? 12.537 6.350 18.261 1.00 87.19 96 ILE A N 1
ATOM 729 C CA . ILE A 1 96 ? 13.108 6.207 16.920 1.00 87.19 96 ILE A CA 1
ATOM 730 C C . ILE A 1 96 ? 12.521 4.953 16.261 1.00 87.19 96 ILE A C 1
ATOM 732 O O . ILE A 1 96 ? 13.037 3.850 16.403 1.00 87.19 96 ILE A O 1
ATOM 736 N N . PHE A 1 97 ? 11.442 5.108 15.489 1.00 89.19 97 PHE A N 1
ATOM 737 C CA . PHE A 1 97 ? 10.770 3.985 14.814 1.00 89.19 97 PHE A CA 1
ATOM 738 C C . PHE A 1 97 ? 11.659 3.215 13.828 1.00 89.19 97 PHE A C 1
ATOM 740 O O . PHE A 1 97 ? 11.370 2.055 13.535 1.00 89.19 97 PHE A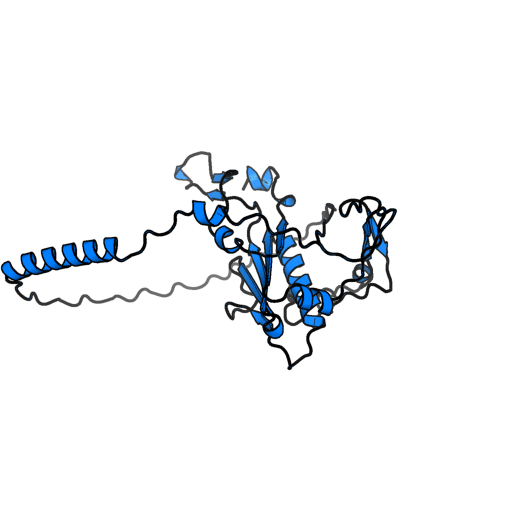 O 1
ATOM 747 N N . SER A 1 98 ? 12.704 3.853 13.297 1.00 89.69 98 SER A N 1
ATOM 748 C CA . SER A 1 98 ? 13.642 3.264 12.337 1.00 89.69 98 SER A CA 1
ATOM 749 C C . SER A 1 98 ? 14.760 2.441 12.977 1.00 89.69 98 SER A C 1
ATOM 751 O O . SER A 1 98 ? 15.434 1.712 12.254 1.00 89.69 98 SER A O 1
ATOM 753 N N . ASP A 1 99 ? 14.967 2.549 14.292 1.00 91.88 99 ASP A N 1
ATOM 754 C CA . ASP A 1 99 ? 16.016 1.832 15.017 1.00 91.88 99 ASP A CA 1
ATOM 755 C C . ASP A 1 99 ? 15.404 0.873 16.041 1.00 91.88 99 ASP A C 1
ATOM 757 O O . ASP A 1 99 ? 14.538 1.235 16.838 1.00 91.88 99 ASP A O 1
ATOM 761 N N . GLY A 1 100 ? 15.822 -0.386 15.992 1.00 94.06 100 GLY A N 1
ATOM 762 C CA . GLY A 1 100 ? 15.184 -1.449 16.746 1.00 94.06 100 GLY A CA 1
ATOM 763 C C . GLY A 1 100 ? 15.584 -2.837 16.278 1.00 94.06 100 GLY A C 1
ATOM 764 O O . GLY A 1 100 ? 16.517 -3.032 15.498 1.00 94.06 100 GLY A O 1
ATOM 765 N N . LYS A 1 101 ? 14.845 -3.834 16.761 1.00 95.06 101 LYS A N 1
ATOM 766 C CA . LYS A 1 101 ? 15.080 -5.241 16.437 1.00 95.06 101 LYS A CA 1
ATOM 767 C C . LYS A 1 101 ? 13.780 -5.993 16.209 1.00 95.06 101 LYS A C 1
ATOM 769 O O . LYS A 1 101 ? 12.752 -5.718 16.827 1.00 95.06 101 LYS A O 1
ATOM 774 N N . TRP A 1 102 ? 13.847 -7.002 15.351 1.00 94.00 102 TRP A N 1
ATOM 775 C CA . TRP A 1 102 ? 12.793 -8.000 15.249 1.00 94.00 102 TRP A CA 1
ATOM 776 C C . TRP A 1 102 ? 12.828 -8.891 16.490 1.00 94.00 102 TRP A C 1
ATOM 778 O O . TRP A 1 102 ? 13.861 -9.474 16.818 1.00 94.00 102 TRP A O 1
ATOM 788 N N . VAL A 1 103 ? 11.699 -8.997 17.187 1.00 93.19 103 VAL A N 1
ATOM 789 C CA . VAL A 1 103 ? 11.534 -9.877 18.350 1.00 93.19 103 VAL A CA 1
ATOM 790 C C . VAL A 1 103 ? 10.430 -10.885 18.078 1.00 93.19 103 VAL A C 1
ATOM 792 O O . VAL A 1 103 ? 9.438 -10.574 17.412 1.00 93.19 103 VAL A O 1
ATOM 795 N N . ARG A 1 104 ? 10.600 -12.106 18.593 1.00 91.00 104 ARG A N 1
ATOM 796 C CA . ARG A 1 104 ? 9.523 -13.095 18.582 1.00 91.00 104 ARG A CA 1
ATOM 797 C C . ARG A 1 104 ? 8.471 -12.719 19.619 1.00 91.00 104 ARG A C 1
ATOM 799 O O . ARG A 1 104 ? 8.807 -12.424 20.761 1.00 91.00 104 ARG A O 1
ATOM 806 N N . ASP A 1 105 ? 7.211 -12.785 19.223 1.00 86.06 105 ASP A N 1
ATOM 807 C CA . ASP A 1 105 ? 6.056 -12.586 20.086 1.00 86.06 105 ASP A CA 1
ATOM 808 C C . ASP A 1 105 ? 5.002 -13.649 19.758 1.00 86.06 105 ASP A C 1
ATOM 810 O O . ASP A 1 105 ? 4.372 -13.623 18.702 1.00 86.06 105 ASP A O 1
ATOM 814 N N . ALA A 1 106 ? 4.819 -14.612 20.663 1.00 79.50 106 ALA A N 1
ATOM 815 C CA . ALA A 1 106 ? 3.821 -15.668 20.501 1.00 79.50 106 ALA A CA 1
ATOM 816 C C . ALA A 1 106 ? 2.381 -15.125 20.542 1.00 79.50 106 ALA A C 1
ATOM 818 O O . ALA A 1 106 ? 1.480 -15.732 19.967 1.00 79.50 106 ALA A O 1
ATOM 819 N N . ALA A 1 107 ? 2.167 -13.972 21.186 1.00 74.19 107 ALA A N 1
ATOM 820 C CA . ALA A 1 107 ? 0.883 -13.283 21.225 1.00 74.19 107 ALA A CA 1
ATOM 821 C C . ALA A 1 107 ? 0.668 -12.360 20.013 1.00 74.19 107 ALA A C 1
ATOM 823 O O . ALA A 1 107 ? -0.419 -11.792 19.874 1.00 74.19 107 ALA A O 1
ATOM 824 N N . ALA A 1 108 ? 1.665 -12.201 19.134 1.00 67.06 108 ALA A N 1
ATOM 825 C CA . ALA A 1 108 ? 1.493 -11.579 17.827 1.00 67.06 108 ALA A CA 1
ATOM 826 C C . ALA A 1 108 ? 0.865 -12.599 16.868 1.00 67.06 108 ALA A C 1
ATOM 828 O O . ALA A 1 108 ? 1.513 -13.146 15.979 1.00 67.06 108 ALA A O 1
ATOM 829 N N . VAL A 1 109 ? -0.418 -12.893 17.070 1.00 66.00 109 VAL A N 1
ATOM 830 C CA . VAL A 1 109 ? -1.207 -13.543 16.024 1.00 66.00 109 VAL A CA 1
ATOM 831 C C . VAL A 1 109 ? -1.456 -12.487 14.952 1.00 66.00 109 VAL A C 1
ATOM 833 O O . VAL A 1 109 ? -1.914 -11.384 15.248 1.00 66.00 109 VAL A O 1
ATOM 836 N N . THR A 1 110 ? -1.085 -12.806 13.714 1.00 69.50 110 THR A N 1
ATOM 837 C CA . THR A 1 110 ? -1.307 -11.945 12.549 1.00 69.50 110 THR A CA 1
ATOM 838 C C . THR A 1 110 ? -2.786 -11.565 12.493 1.00 69.50 110 THR A C 1
ATOM 840 O O . THR A 1 110 ? -3.644 -12.427 12.669 1.00 69.50 110 THR A O 1
ATOM 843 N N . ALA A 1 111 ? -3.093 -10.287 12.265 1.00 81.19 111 ALA A N 1
ATOM 844 C CA . ALA A 1 111 ? -4.467 -9.790 12.364 1.00 81.19 111 ALA A CA 1
ATOM 845 C C . ALA A 1 111 ? -5.412 -10.326 11.268 1.00 81.19 111 ALA A C 1
ATOM 847 O O . ALA A 1 111 ? -6.612 -10.101 11.350 1.00 81.19 111 ALA A O 1
ATOM 848 N N . TYR A 1 112 ? -4.895 -11.052 10.273 1.00 89.31 112 TYR A N 1
ATOM 849 C CA . TYR A 1 112 ? -5.675 -11.751 9.252 1.00 89.31 112 TYR A CA 1
ATOM 850 C C . TYR A 1 112 ? -5.054 -13.115 8.929 1.00 89.31 112 TYR A C 1
ATOM 852 O O . TYR A 1 112 ? -3.869 -13.355 9.193 1.00 89.31 112 TYR A O 1
ATOM 860 N N . ARG A 1 113 ? -5.853 -14.013 8.346 1.00 88.94 113 ARG A N 1
ATOM 861 C CA . ARG A 1 113 ? -5.408 -15.319 7.843 1.00 88.94 113 ARG A CA 1
ATOM 862 C C . ARG A 1 113 ? -5.560 -15.362 6.317 1.00 88.94 113 ARG A C 1
ATOM 864 O O . ARG A 1 113 ? -5.908 -14.375 5.677 1.00 88.94 113 ARG A O 1
ATOM 871 N N . GLU A 1 114 ? -5.264 -16.515 5.721 1.00 91.50 114 GLU A N 1
ATOM 872 C CA . GLU A 1 114 ? -5.376 -16.727 4.266 1.00 91.50 114 GLU A CA 1
ATOM 873 C C . GLU A 1 114 ? -6.833 -16.779 3.761 1.00 91.50 114 GLU A C 1
ATOM 875 O O . GLU A 1 114 ? -7.057 -16.925 2.568 1.00 91.50 114 GLU A O 1
ATOM 880 N N . ASP A 1 115 ? -7.817 -16.624 4.651 1.00 89.56 115 ASP A N 1
ATOM 881 C CA . ASP A 1 115 ? -9.246 -16.496 4.348 1.00 89.56 115 ASP A CA 1
ATOM 882 C C . ASP A 1 115 ? -9.664 -15.073 3.937 1.00 89.56 115 ASP A C 1
ATOM 884 O O . ASP A 1 115 ? -10.810 -14.859 3.539 1.00 89.56 115 ASP A O 1
ATOM 888 N N . CYS A 1 116 ? -8.754 -14.095 4.003 1.00 91.38 116 CYS A N 1
ATOM 889 C CA . CYS A 1 116 ? -9.014 -12.754 3.495 1.00 91.38 116 CYS A CA 1
ATOM 890 C C . CYS A 1 116 ? -9.341 -12.801 1.986 1.00 91.38 116 CYS A C 1
ATOM 892 O O . CYS A 1 116 ? -8.477 -13.180 1.192 1.00 91.38 116 CYS A O 1
ATOM 894 N N . PRO A 1 117 ? -10.525 -12.333 1.544 1.00 88.81 117 PRO A N 1
ATOM 895 C CA . PRO A 1 117 ? -10.937 -12.409 0.138 1.00 88.81 117 PRO A CA 1
ATOM 896 C C . PRO A 1 117 ? -10.144 -11.471 -0.789 1.00 88.81 117 PRO A C 1
ATOM 898 O O . PRO A 1 117 ? -10.286 -11.537 -2.008 1.00 88.81 117 PRO A O 1
ATOM 901 N N . PHE A 1 118 ? -9.337 -10.576 -0.217 1.00 89.94 118 PHE A N 1
ATOM 902 C CA . PHE A 1 118 ? -8.527 -9.594 -0.937 1.00 89.94 118 PHE A CA 1
ATOM 903 C C . PHE A 1 118 ? -7.055 -10.001 -1.060 1.00 89.94 118 PHE A C 1
ATOM 905 O O . PHE A 1 118 ? -6.290 -9.295 -1.713 1.00 89.94 118 PHE A O 1
ATOM 912 N N . LEU A 1 119 ? -6.664 -11.112 -0.430 1.00 91.00 119 LEU A N 1
ATOM 913 C CA . LEU A 1 119 ? -5.306 -11.637 -0.482 1.00 91.00 119 LEU A CA 1
ATOM 914 C C . LEU A 1 119 ? -5.047 -12.267 -1.854 1.00 91.00 119 LEU A C 1
ATOM 916 O O . LEU A 1 119 ? -5.805 -13.140 -2.288 1.00 91.00 119 LEU A O 1
ATOM 920 N N . ASP A 1 120 ? -3.972 -11.858 -2.530 1.00 90.31 120 ASP A N 1
ATOM 921 C CA . ASP A 1 120 ? -3.573 -12.479 -3.794 1.00 90.31 120 ASP A CA 1
ATOM 922 C C . ASP A 1 120 ? -3.300 -13.981 -3.571 1.00 90.31 120 ASP A C 1
ATOM 924 O O . ASP A 1 120 ? -2.588 -14.334 -2.621 1.00 90.31 120 ASP A O 1
ATOM 928 N N . PRO A 1 121 ? -3.798 -14.882 -4.438 1.00 90.62 121 PRO A N 1
ATOM 929 C CA . PRO A 1 121 ? -3.492 -16.307 -4.347 1.00 90.62 121 PRO A CA 1
ATOM 930 C C . PRO A 1 121 ? -1.990 -16.606 -4.268 1.00 90.62 121 PRO A C 1
ATOM 932 O O . PRO A 1 121 ? -1.586 -17.516 -3.549 1.00 90.62 121 PRO A O 1
ATOM 935 N N . GLY A 1 122 ? -1.139 -15.807 -4.922 1.00 90.12 122 GLY A N 1
ATOM 936 C CA . GLY A 1 122 ? 0.317 -15.947 -4.850 1.00 90.12 122 GLY A CA 1
ATOM 937 C C . GLY A 1 122 ? 0.915 -15.678 -3.461 1.00 90.12 122 GLY A C 1
ATOM 938 O O . GLY A 1 122 ? 2.017 -16.145 -3.172 1.00 90.12 122 GLY A O 1
ATOM 939 N N . PHE A 1 123 ? 0.197 -14.981 -2.574 1.00 90.56 123 PHE A N 1
ATOM 940 C CA . PHE A 1 123 ? 0.638 -14.666 -1.209 1.00 90.56 123 PHE A CA 1
ATOM 941 C C . PHE A 1 123 ? 0.035 -15.577 -0.129 1.00 90.56 123 PHE A C 1
ATOM 943 O O . PHE A 1 123 ? 0.354 -15.428 1.056 1.00 90.56 123 PHE A O 1
ATOM 950 N N . GLN A 1 124 ? -0.764 -16.576 -0.513 1.00 92.12 124 GLN A N 1
ATOM 951 C CA . GLN A 1 124 ? -1.269 -17.608 0.393 1.00 92.12 124 GLN A CA 1
ATOM 952 C C . GLN A 1 124 ? -0.160 -18.616 0.725 1.00 92.12 124 GLN A C 1
ATOM 954 O O . GLN A 1 124 ? -0.059 -19.684 0.132 1.00 92.12 124 GLN A O 1
ATOM 959 N N . CYS A 1 125 ? 0.727 -18.253 1.654 1.00 91.75 125 CYS A N 1
ATOM 960 C CA . CYS A 1 125 ? 1.921 -19.033 1.993 1.00 91.75 125 CYS A CA 1
ATOM 961 C C . CYS A 1 125 ? 1.636 -20.523 2.256 1.00 91.75 125 CYS A C 1
ATOM 963 O O . CYS A 1 125 ? 2.299 -21.377 1.673 1.00 91.75 125 CYS A O 1
ATOM 965 N N . ILE A 1 126 ? 0.699 -20.833 3.156 1.00 91.88 126 ILE A N 1
ATOM 966 C CA . ILE A 1 126 ? 0.399 -22.209 3.579 1.00 91.88 126 ILE A CA 1
ATOM 967 C C . ILE A 1 126 ? -0.290 -22.962 2.448 1.00 91.88 126 ILE A C 1
ATOM 969 O O . ILE A 1 126 ? 0.102 -24.086 2.142 1.00 91.88 126 ILE A O 1
ATOM 973 N N . SER A 1 127 ? -1.263 -22.326 1.797 1.00 93.44 127 SER A N 1
ATOM 974 C CA . SER A 1 127 ? -1.976 -22.912 0.656 1.00 93.44 127 SER A CA 1
ATOM 975 C C . SER A 1 127 ? -1.037 -23.198 -0.526 1.00 93.44 127 SER A C 1
ATOM 977 O O . SER A 1 127 ? -1.201 -24.203 -1.210 1.00 93.44 127 SER A O 1
ATOM 979 N N . ASN A 1 128 ? 0.020 -22.395 -0.693 1.00 95.25 128 ASN A N 1
ATOM 980 C CA . ASN A 1 128 ? 1.095 -22.597 -1.672 1.00 95.25 128 ASN A CA 1
ATOM 981 C C . ASN A 1 128 ? 2.233 -23.516 -1.172 1.00 95.25 128 ASN A C 1
ATOM 983 O O . ASN A 1 128 ? 3.322 -23.525 -1.745 1.00 95.25 128 ASN A O 1
ATOM 987 N N . GLY A 1 129 ? 2.014 -24.290 -0.104 1.00 95.25 129 GLY A N 1
ATOM 988 C CA . GLY A 1 129 ? 2.916 -25.366 0.324 1.00 95.25 129 GLY A CA 1
ATOM 989 C C . GLY A 1 129 ? 4.003 -24.971 1.326 1.00 95.25 129 GLY A C 1
ATOM 990 O O . GLY A 1 129 ? 4.853 -25.798 1.666 1.00 95.25 129 GLY A O 1
ATOM 991 N N . ARG A 1 130 ? 4.003 -23.739 1.855 1.00 94.12 130 ARG A N 1
ATOM 992 C CA . ARG A 1 130 ? 4.926 -23.373 2.937 1.00 94.12 130 ARG A CA 1
ATOM 993 C C . ARG A 1 130 ? 4.547 -24.117 4.219 1.00 94.12 130 ARG A C 1
ATOM 995 O O . ARG A 1 130 ? 3.521 -23.836 4.827 1.00 94.12 130 ARG A O 1
ATOM 1002 N N . SER A 1 131 ? 5.410 -25.020 4.675 1.00 94.06 131 SER A N 1
ATOM 1003 C CA . SER A 1 131 ? 5.147 -25.866 5.849 1.00 94.06 131 SER A CA 1
ATOM 1004 C C . SER A 1 131 ? 5.359 -25.166 7.197 1.00 94.06 131 SER A C 1
ATOM 1006 O O . SER A 1 131 ? 4.745 -25.541 8.194 1.00 94.06 131 SER A O 1
ATOM 1008 N N . ASN A 1 132 ? 6.213 -24.138 7.264 1.00 91.62 132 ASN A N 1
ATOM 1009 C CA . ASN A 1 132 ? 6.505 -23.426 8.507 1.00 91.62 132 ASN A CA 1
ATOM 1010 C C . ASN A 1 132 ? 5.639 -22.169 8.679 1.00 91.62 132 ASN A C 1
ATOM 1012 O O . ASN A 1 132 ? 5.566 -21.334 7.790 1.00 91.62 132 ASN A O 1
ATOM 1016 N N . SER A 1 133 ? 5.061 -21.960 9.865 1.00 87.06 133 SER A N 1
ATOM 1017 C CA . SER A 1 133 ? 4.278 -20.755 10.212 1.00 87.06 133 SER A CA 1
ATOM 1018 C C . SER A 1 133 ? 5.050 -19.744 11.069 1.00 87.06 133 SER A C 1
ATOM 1020 O O . SER A 1 133 ? 4.530 -18.683 11.412 1.00 87.06 133 SER A O 1
ATOM 1022 N N . SER A 1 134 ? 6.309 -20.046 11.409 1.00 87.81 134 SER A N 1
ATOM 1023 C CA . SER A 1 134 ? 7.079 -19.313 12.424 1.00 87.81 134 SER A CA 1
ATOM 1024 C C . SER A 1 134 ? 7.399 -17.858 12.066 1.00 87.81 134 SER A C 1
ATOM 1026 O O . SER A 1 134 ? 7.773 -17.085 12.951 1.00 87.81 134 SER A O 1
ATOM 1028 N N . PHE A 1 135 ? 7.251 -17.492 10.789 1.00 86.44 135 PHE A N 1
ATOM 1029 C CA . PHE A 1 135 ? 7.406 -16.133 10.271 1.00 86.44 135 PHE A CA 1
ATOM 1030 C C . PHE A 1 135 ? 6.296 -15.184 10.754 1.00 86.44 135 PHE A C 1
ATOM 1032 O O . PHE A 1 135 ? 6.504 -13.978 10.782 1.00 86.44 135 PHE A O 1
ATOM 1039 N N . ARG A 1 136 ? 5.144 -15.721 11.179 1.00 86.62 136 ARG A N 1
ATOM 1040 C CA . ARG A 1 136 ? 3.982 -14.945 11.642 1.00 86.62 136 ARG A CA 1
ATOM 1041 C C . ARG A 1 136 ? 4.140 -14.352 13.041 1.00 86.62 136 ARG A C 1
ATOM 1043 O O . ARG A 1 136 ? 3.394 -13.447 13.383 1.00 86.62 136 ARG A O 1
ATOM 1050 N N . TYR A 1 137 ? 5.095 -14.855 13.822 1.00 88.69 137 TYR A N 1
ATOM 1051 C CA . TYR A 1 137 ? 5.297 -14.492 15.230 1.00 88.69 137 TYR A CA 1
ATOM 1052 C C . TYR A 1 137 ? 6.418 -13.469 15.430 1.00 88.69 137 TYR A C 1
ATOM 1054 O O . TYR A 1 137 ? 7.027 -13.432 16.495 1.00 88.69 137 TYR A O 1
ATOM 1062 N N . TRP A 1 138 ? 6.770 -12.697 14.403 1.00 90.88 138 TRP A N 1
ATOM 1063 C CA . TRP A 1 138 ? 7.787 -11.652 14.504 1.00 90.88 138 TRP A CA 1
ATOM 1064 C C . TRP A 1 138 ? 7.128 -10.282 14.521 1.00 90.88 138 TRP A C 1
ATOM 1066 O O . TRP A 1 138 ? 6.251 -9.998 13.707 1.00 90.88 138 TRP A O 1
ATOM 1076 N N . ARG A 1 139 ? 7.585 -9.413 15.422 1.00 90.56 139 ARG A N 1
ATOM 1077 C CA . ARG A 1 139 ? 7.181 -8.007 15.465 1.00 90.56 139 ARG A CA 1
ATOM 1078 C C . ARG A 1 139 ? 8.391 -7.093 15.562 1.00 90.56 139 ARG A C 1
ATOM 1080 O O . ARG A 1 139 ? 9.424 -7.468 16.119 1.00 90.56 139 ARG A O 1
ATOM 1087 N N . TRP A 1 140 ? 8.237 -5.887 15.036 1.00 92.31 140 TRP A N 1
ATOM 1088 C CA . TRP A 1 140 ? 9.229 -4.832 15.175 1.00 92.31 140 TRP A CA 1
ATOM 1089 C C . TRP A 1 140 ? 9.184 -4.251 16.593 1.00 92.31 140 TRP A C 1
ATOM 1091 O O . TRP A 1 140 ? 8.106 -3.937 17.105 1.00 92.31 140 TRP A O 1
ATOM 1101 N N . GLN A 1 141 ? 10.343 -4.133 17.237 1.00 92.44 141 GLN A N 1
ATOM 1102 C CA . GLN A 1 141 ? 10.513 -3.493 18.538 1.00 92.44 141 GLN A CA 1
ATOM 1103 C C . GLN A 1 141 ? 11.506 -2.337 18.388 1.00 92.44 141 GLN A C 1
ATOM 1105 O O . GLN A 1 141 ? 12.713 -2.599 18.357 1.00 92.44 141 GLN A O 1
ATOM 1110 N N . PRO A 1 142 ? 11.028 -1.082 18.320 1.00 94.19 142 PRO A N 1
ATOM 1111 C CA . PRO A 1 142 ? 11.910 0.073 18.359 1.00 94.19 142 PRO A CA 1
ATOM 1112 C C . PRO A 1 142 ? 12.648 0.177 19.699 1.00 94.19 142 PRO A C 1
ATOM 1114 O O . PRO A 1 142 ? 12.164 -0.311 20.730 1.00 94.19 142 PRO A O 1
ATOM 1117 N N . HIS A 1 143 ? 13.809 0.827 19.694 1.00 91.19 143 HIS A N 1
ATOM 1118 C CA . HIS A 1 143 ? 14.523 1.171 20.922 1.00 91.19 143 HIS A CA 1
ATOM 1119 C C . HIS A 1 143 ? 13.801 2.295 21.686 1.00 91.19 143 HIS A C 1
ATOM 1121 O O . HIS A 1 143 ? 13.225 3.200 21.091 1.00 91.19 143 HIS A O 1
ATOM 1127 N N . GLY A 1 144 ? 13.799 2.224 23.021 1.00 86.88 144 GLY A N 1
ATOM 1128 C CA . GLY A 1 144 ? 13.245 3.276 23.889 1.00 86.88 144 GLY A CA 1
ATOM 1129 C C . GLY A 1 144 ? 11.714 3.344 23.991 1.00 86.88 144 GLY A C 1
ATOM 1130 O O . GLY A 1 144 ? 11.199 4.091 24.813 1.00 86.88 144 GLY A O 1
ATOM 1131 N N . CYS A 1 145 ? 10.954 2.558 23.224 1.00 90.94 145 CYS A N 1
ATOM 1132 C CA . CYS A 1 145 ? 9.489 2.611 23.276 1.00 90.94 145 CYS A CA 1
ATOM 1133 C C . CYS A 1 145 ? 8.824 1.258 23.008 1.00 90.94 145 CYS A C 1
ATOM 1135 O O . CYS A 1 145 ? 9.368 0.384 22.334 1.00 90.94 145 CYS A O 1
ATOM 1137 N N . GLN A 1 146 ? 7.608 1.096 23.535 1.00 89.44 146 GLN A N 1
ATOM 1138 C CA . GLN A 1 146 ? 6.736 -0.045 23.263 1.00 89.44 146 GLN A CA 1
ATOM 1139 C C . GLN A 1 146 ? 5.650 0.364 22.272 1.00 89.44 146 GLN A C 1
ATOM 1141 O O . GLN A 1 146 ? 4.858 1.263 22.552 1.00 89.44 146 GLN A O 1
ATOM 1146 N N . LEU A 1 147 ? 5.601 -0.298 21.114 1.00 88.75 147 LEU A N 1
ATOM 1147 C CA . LEU A 1 147 ? 4.539 -0.053 20.144 1.00 88.75 147 LEU A CA 1
ATOM 1148 C C . LEU A 1 147 ? 3.223 -0.671 20.632 1.00 88.75 147 LEU A C 1
ATOM 1150 O O . LEU A 1 147 ? 3.221 -1.835 21.048 1.00 88.75 147 LEU A O 1
ATOM 1154 N N . PRO A 1 148 ? 2.097 0.058 20.549 1.00 88.25 148 PRO A N 1
ATOM 1155 C CA . PRO A 1 148 ? 0.797 -0.534 20.812 1.00 88.25 148 PRO A CA 1
ATOM 1156 C C . PRO A 1 148 ? 0.510 -1.639 19.790 1.00 88.25 148 PRO A C 1
ATOM 1158 O O . PRO A 1 148 ? 0.931 -1.573 18.631 1.00 88.25 148 PRO A O 1
ATOM 1161 N N . LYS A 1 149 ? -0.235 -2.665 20.214 1.00 88.19 149 LYS A N 1
ATOM 1162 C CA . LYS A 1 149 ? -0.724 -3.695 19.292 1.00 88.19 149 LYS A CA 1
ATOM 1163 C C . LYS A 1 149 ? -1.677 -3.064 18.279 1.00 88.19 149 LYS A C 1
ATOM 1165 O O . LYS A 1 149 ? -2.466 -2.188 18.629 1.00 88.19 149 LYS A O 1
ATOM 1170 N N . PHE A 1 150 ? -1.615 -3.534 17.035 1.00 90.19 150 PHE A N 1
ATOM 1171 C CA . PHE A 1 150 ? -2.530 -3.081 15.995 1.00 90.19 150 PHE A CA 1
ATOM 1172 C C . PHE A 1 150 ? -3.977 -3.404 16.388 1.00 90.19 150 PHE A C 1
ATOM 1174 O O . PHE A 1 150 ? -4.305 -4.556 16.670 1.00 90.19 150 PHE A O 1
ATOM 1181 N N . ASN A 1 151 ? -4.827 -2.381 16.398 1.00 92.50 151 ASN A N 1
ATOM 1182 C CA . ASN A 1 151 ? -6.258 -2.501 16.632 1.00 92.50 151 ASN A CA 1
ATOM 1183 C C . ASN A 1 151 ? -6.984 -2.009 15.377 1.00 92.50 151 ASN A C 1
ATOM 1185 O O . ASN A 1 151 ? -7.038 -0.810 15.107 1.00 92.50 151 ASN A O 1
ATOM 1189 N N . ALA A 1 152 ? -7.507 -2.955 14.599 1.00 93.88 152 ALA A N 1
ATOM 1190 C CA . ALA A 1 152 ? -8.156 -2.675 13.326 1.00 93.88 152 ALA A CA 1
ATOM 1191 C C . ALA A 1 152 ? -9.406 -1.793 13.489 1.00 93.88 152 ALA A C 1
ATOM 1193 O O . ALA A 1 152 ? -9.592 -0.856 12.718 1.00 93.88 152 ALA A O 1
ATOM 1194 N N . THR A 1 153 ? -10.206 -2.022 14.536 1.00 94.12 153 THR A N 1
ATOM 1195 C CA . THR A 1 153 ? -11.390 -1.210 14.843 1.00 94.12 153 THR A CA 1
ATOM 1196 C C . THR A 1 153 ? 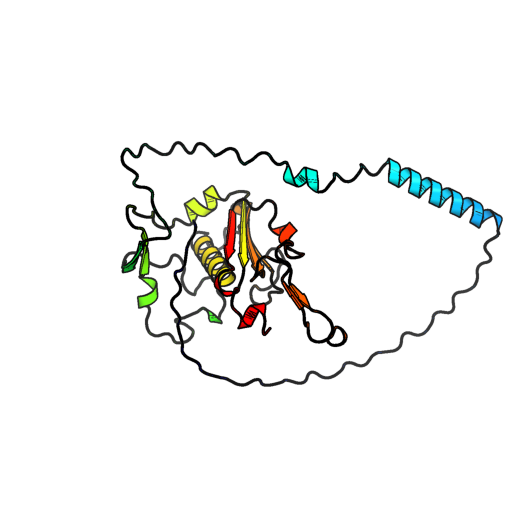-11.010 0.233 15.166 1.00 94.12 153 THR A C 1
ATOM 1198 O O . THR A 1 153 ? -11.594 1.155 14.605 1.00 94.12 153 THR A O 1
ATOM 1201 N N . ASP A 1 154 ? -10.000 0.445 16.016 1.00 95.56 154 ASP A N 1
ATOM 1202 C CA . ASP A 1 154 ? -9.499 1.794 16.329 1.00 95.56 154 ASP A CA 1
ATOM 1203 C C . ASP A 1 154 ? -8.943 2.488 15.074 1.00 95.56 154 ASP A C 1
ATOM 1205 O O . ASP A 1 154 ? -9.254 3.652 14.823 1.00 95.56 154 ASP A O 1
ATOM 1209 N N . MET A 1 155 ? -8.196 1.763 14.234 1.00 96.31 155 MET A N 1
ATOM 1210 C CA . MET A 1 155 ? -7.667 2.296 12.977 1.00 96.31 155 MET A CA 1
ATOM 1211 C C . MET A 1 155 ? -8.784 2.721 12.010 1.00 96.31 155 MET A C 1
ATOM 1213 O O . MET A 1 155 ? -8.700 3.800 11.422 1.00 96.31 155 MET A O 1
ATOM 1217 N N . LEU A 1 156 ? -9.828 1.901 11.854 1.00 96.94 156 LEU A N 1
ATOM 1218 C CA . LEU A 1 156 ? -10.986 2.204 11.008 1.00 96.94 156 LEU A CA 1
ATOM 1219 C C . LEU A 1 156 ? -11.746 3.442 11.507 1.00 96.94 156 LEU A C 1
ATOM 1221 O O . LEU A 1 156 ? -12.047 4.334 10.716 1.00 96.94 156 LEU A O 1
ATOM 1225 N N . GLU A 1 157 ? -12.009 3.529 12.813 1.00 97.44 157 GLU A N 1
ATOM 1226 C CA . GLU A 1 157 ? -12.707 4.666 13.425 1.00 97.44 157 GLU A CA 1
ATOM 1227 C C . GLU A 1 157 ? -11.916 5.976 13.293 1.00 97.44 157 GLU A C 1
ATOM 1229 O O . GLU A 1 157 ? -12.476 7.010 12.926 1.00 97.44 157 GLU A O 1
ATOM 1234 N N . ARG A 1 158 ? -10.596 5.939 13.517 1.00 97.62 158 ARG A N 1
ATOM 1235 C CA . ARG A 1 158 ? -9.723 7.117 13.360 1.00 97.62 158 ARG A CA 1
ATOM 1236 C C . ARG A 1 158 ? -9.579 7.580 11.917 1.00 97.62 158 ARG A C 1
ATOM 1238 O O . ARG A 1 158 ? -9.304 8.754 11.691 1.00 97.62 158 ARG A O 1
ATOM 1245 N N . SER A 1 159 ? -9.736 6.667 10.965 1.00 98.00 159 SER A N 1
ATOM 1246 C CA . SER A 1 159 ? -9.549 6.936 9.537 1.00 98.00 159 SER A CA 1
ATOM 1247 C C . SER A 1 159 ? -10.870 7.224 8.813 1.00 98.00 159 SER A C 1
ATOM 1249 O O . SER A 1 159 ? -10.919 7.175 7.584 1.00 98.00 159 SER A O 1
ATOM 1251 N N . ARG A 1 160 ? -11.957 7.502 9.549 1.00 98.06 160 ARG A N 1
ATOM 1252 C CA . ARG A 1 160 ? -13.250 7.843 8.947 1.00 98.06 160 ARG A CA 1
ATOM 1253 C C . ARG A 1 160 ? -13.143 9.054 8.033 1.00 98.06 160 ARG A C 1
ATOM 1255 O O . ARG A 1 160 ? -12.504 10.042 8.382 1.00 98.06 160 ARG A O 1
ATOM 1262 N N . ASN A 1 161 ? -13.868 9.004 6.916 1.00 98.31 161 ASN A N 1
ATOM 1263 C CA . ASN A 1 161 ? -13.885 10.065 5.903 1.00 98.31 161 ASN A CA 1
ATOM 1264 C C . ASN A 1 161 ? -12.491 10.390 5.344 1.00 98.31 161 ASN A C 1
ATOM 1266 O O . ASN A 1 161 ? -12.257 11.519 4.918 1.00 98.31 161 ASN A O 1
ATOM 1270 N N . GLY A 1 162 ? -11.577 9.419 5.392 1.00 98.25 162 GLY A N 1
ATOM 1271 C CA . GLY A 1 162 ? -10.178 9.606 5.055 1.00 98.25 162 GLY A CA 1
ATOM 1272 C C . GLY A 1 162 ? -9.726 8.790 3.851 1.00 98.25 162 GLY A C 1
ATOM 1273 O O . GLY A 1 162 ? -10.375 7.836 3.413 1.00 98.25 162 GLY A O 1
ATOM 1274 N N . ARG A 1 163 ? -8.560 9.161 3.333 1.00 98.44 163 ARG A N 1
ATOM 1275 C CA . ARG A 1 163 ? -7.868 8.492 2.236 1.00 98.44 163 ARG A CA 1
ATOM 1276 C C . ARG A 1 163 ? -6.460 8.113 2.663 1.00 98.44 163 ARG A C 1
ATOM 1278 O O . ARG A 1 163 ? -5.632 8.972 2.970 1.00 98.44 163 ARG A O 1
ATOM 1285 N N . ILE A 1 164 ? -6.177 6.818 2.634 1.00 98.62 164 ILE A N 1
ATOM 1286 C CA . ILE A 1 164 ? -4.854 6.264 2.911 1.00 98.62 164 ILE A CA 1
ATOM 1287 C C . ILE A 1 164 ? -4.265 5.800 1.588 1.00 98.62 164 ILE A C 1
ATOM 1289 O O . ILE A 1 164 ? -4.752 4.850 0.984 1.00 98.62 164 ILE A O 1
ATOM 1293 N N . VAL A 1 165 ? -3.220 6.472 1.126 1.00 98.44 165 VAL A N 1
ATOM 1294 C CA . VAL A 1 165 ? -2.623 6.256 -0.190 1.00 98.44 165 VAL A CA 1
ATOM 1295 C C . VAL A 1 165 ? -1.238 5.640 -0.047 1.00 98.44 165 VAL A C 1
ATOM 1297 O O . VAL A 1 165 ? -0.372 6.192 0.622 1.00 98.44 165 VAL A O 1
ATOM 1300 N N . PHE A 1 166 ? -1.014 4.525 -0.733 1.00 98.00 166 PHE A N 1
ATOM 1301 C CA . PHE A 1 166 ? 0.285 3.901 -0.947 1.00 98.00 166 PHE A CA 1
ATOM 1302 C C . PHE A 1 166 ? 0.776 4.245 -2.354 1.00 98.00 166 PHE A C 1
ATOM 1304 O O . PHE A 1 166 ? 0.108 3.929 -3.337 1.00 98.00 166 PHE A O 1
ATOM 1311 N N . ALA A 1 167 ? 1.943 4.870 -2.478 1.00 97.38 167 ALA A N 1
ATOM 1312 C CA . ALA A 1 167 ? 2.572 5.176 -3.761 1.00 97.38 167 ALA A CA 1
ATOM 1313 C C . ALA A 1 167 ? 3.973 4.559 -3.817 1.00 97.38 167 ALA A C 1
ATOM 1315 O O . ALA A 1 167 ? 4.860 4.945 -3.059 1.00 97.38 167 ALA A O 1
ATOM 1316 N N . GLY A 1 168 ? 4.195 3.589 -4.701 1.00 96.06 168 GLY A N 1
ATOM 1317 C CA . GLY A 1 168 ? 5.492 2.919 -4.740 1.00 96.06 168 GLY A CA 1
ATOM 1318 C C . GLY A 1 168 ? 5.535 1.680 -5.613 1.00 96.06 168 GLY A C 1
ATOM 1319 O O . GLY A 1 168 ? 4.824 1.573 -6.612 1.00 96.06 168 GLY A O 1
ATOM 1320 N N . ASP A 1 169 ? 6.408 0.750 -5.258 1.00 94.19 169 ASP A N 1
ATOM 1321 C CA . ASP A 1 169 ? 6.652 -0.469 -6.024 1.00 94.19 169 ASP A CA 1
ATOM 1322 C C . ASP A 1 169 ? 5.780 -1.651 -5.561 1.00 94.19 169 ASP A C 1
ATOM 1324 O O . ASP A 1 169 ? 4.740 -1.478 -4.918 1.00 94.19 169 ASP A O 1
ATOM 1328 N N . SER A 1 170 ? 6.182 -2.871 -5.917 1.00 93.62 170 SER A N 1
ATOM 1329 C CA . SER A 1 170 ? 5.505 -4.099 -5.502 1.00 93.62 170 SER A CA 1
ATOM 1330 C C . SER A 1 170 ? 5.575 -4.360 -3.993 1.00 93.62 170 SER A C 1
ATOM 1332 O O . SER A 1 170 ? 4.689 -5.015 -3.461 1.00 93.62 170 SER A O 1
ATOM 1334 N N . ILE A 1 171 ? 6.577 -3.844 -3.273 1.00 94.06 171 ILE A N 1
ATOM 1335 C CA . ILE A 1 171 ? 6.636 -3.951 -1.808 1.00 94.06 171 ILE A CA 1
ATOM 1336 C C . ILE A 1 171 ? 5.549 -3.067 -1.193 1.00 94.06 171 ILE A C 1
ATOM 1338 O O . ILE A 1 171 ? 4.816 -3.523 -0.315 1.00 94.06 171 ILE A O 1
ATOM 1342 N N . GLY A 1 172 ? 5.393 -1.839 -1.697 1.00 94.56 172 GLY A N 1
ATOM 1343 C CA . GLY A 1 172 ? 4.298 -0.949 -1.302 1.00 94.56 172 GLY A CA 1
ATOM 1344 C C . GLY A 1 172 ? 2.921 -1.567 -1.570 1.00 94.56 172 GLY A C 1
ATOM 1345 O O . GLY A 1 172 ? 2.033 -1.474 -0.724 1.00 94.56 172 GLY A O 1
ATOM 1346 N N . ARG A 1 173 ? 2.763 -2.290 -2.691 1.00 93.81 173 ARG A N 1
ATOM 1347 C CA . ARG A 1 173 ? 1.550 -3.080 -2.981 1.00 93.81 173 ARG A CA 1
ATOM 1348 C C . ARG A 1 173 ? 1.295 -4.140 -1.906 1.00 93.81 173 ARG A C 1
ATOM 1350 O O . ARG A 1 173 ? 0.177 -4.250 -1.418 1.00 93.81 173 ARG A O 1
ATOM 1357 N N . ASN A 1 174 ? 2.316 -4.905 -1.524 1.00 93.69 174 ASN A N 1
ATOM 1358 C CA . ASN A 1 174 ? 2.170 -5.960 -0.517 1.00 93.69 174 ASN A CA 1
ATOM 1359 C C . ASN A 1 174 ? 1.777 -5.383 0.852 1.00 93.69 174 ASN A C 1
ATOM 1361 O O . ASN A 1 174 ? 0.976 -5.973 1.574 1.00 93.69 174 ASN A O 1
ATOM 1365 N N . GLN A 1 175 ? 2.316 -4.214 1.211 1.00 95.06 175 GLN A N 1
ATOM 1366 C CA . GLN A 1 175 ? 1.934 -3.513 2.438 1.00 95.06 175 GLN A CA 1
ATOM 1367 C C . GLN A 1 175 ? 0.480 -3.035 2.394 1.00 95.06 175 GLN A C 1
ATOM 1369 O O . GLN A 1 175 ? -0.251 -3.239 3.362 1.00 95.06 175 GLN A O 1
ATOM 1374 N N . TRP A 1 176 ? 0.059 -2.449 1.272 1.00 96.62 176 TRP A N 1
ATOM 1375 C CA . TRP A 1 176 ? -1.329 -2.058 1.037 1.00 96.62 176 TRP A CA 1
ATOM 1376 C C . TRP A 1 176 ? -2.284 -3.251 1.164 1.00 96.62 176 TRP A C 1
ATOM 1378 O O . TRP A 1 176 ? -3.270 -3.170 1.891 1.00 96.62 176 TRP A O 1
ATOM 1388 N N . GLU A 1 177 ? -1.968 -4.381 0.527 1.00 94.31 177 GLU A N 1
ATOM 1389 C CA . GLU A 1 177 ? -2.820 -5.577 0.540 1.00 94.31 177 GLU A CA 1
ATOM 1390 C C . GLU A 1 177 ? -2.934 -6.160 1.955 1.00 94.31 177 GLU A C 1
ATOM 1392 O O . GLU A 1 177 ? -4.030 -6.432 2.446 1.00 94.31 177 GLU A O 1
ATOM 1397 N N . SER A 1 178 ? -1.802 -6.240 2.660 1.00 94.75 178 SER A N 1
ATOM 1398 C CA . SER A 1 178 ? -1.761 -6.631 4.069 1.00 94.75 178 SER A CA 1
ATOM 1399 C C . SER A 1 178 ? -2.624 -5.706 4.932 1.00 94.75 178 SER A C 1
ATOM 1401 O O . SER A 1 178 ? -3.399 -6.177 5.760 1.00 94.75 178 SER A O 1
ATOM 1403 N N . MET A 1 179 ? -2.549 -4.388 4.717 1.00 96.25 179 MET A 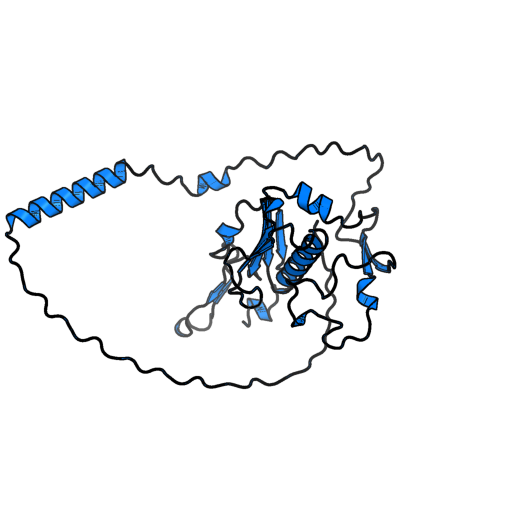N 1
ATOM 1404 C CA . MET A 1 179 ? -3.368 -3.416 5.440 1.00 96.25 179 MET A CA 1
ATOM 1405 C C . MET A 1 179 ? -4.862 -3.599 5.166 1.00 96.25 179 MET A C 1
ATOM 1407 O O . MET A 1 179 ? -5.646 -3.619 6.113 1.00 96.25 179 MET A O 1
ATOM 1411 N N . VAL A 1 180 ? -5.258 -3.787 3.907 1.00 96.00 180 VAL A N 1
ATOM 1412 C CA . VAL A 1 180 ? -6.650 -4.078 3.543 1.00 96.00 180 VAL A CA 1
ATOM 1413 C C . VAL A 1 180 ? -7.144 -5.332 4.268 1.00 96.00 180 VAL A C 1
ATOM 1415 O O . VAL A 1 180 ? -8.210 -5.288 4.877 1.00 96.00 180 VAL A O 1
ATOM 1418 N N . CYS A 1 181 ? -6.371 -6.421 4.271 1.00 94.81 181 CYS A N 1
ATOM 1419 C CA . CYS A 1 181 ? -6.760 -7.652 4.960 1.00 94.81 181 CYS A CA 1
ATOM 1420 C C . CYS A 1 181 ? -6.829 -7.497 6.485 1.00 94.81 181 CYS A C 1
ATOM 1422 O O . CYS A 1 181 ? -7.771 -7.990 7.104 1.00 94.81 181 CYS A O 1
ATOM 1424 N N . MET A 1 182 ? -5.882 -6.779 7.096 1.00 95.00 182 MET A N 1
ATOM 1425 C CA . MET A 1 182 ? -5.908 -6.479 8.532 1.00 95.00 182 MET A CA 1
ATOM 1426 C C . MET A 1 182 ? -7.158 -5.691 8.939 1.00 95.00 182 MET A C 1
ATOM 1428 O O . MET A 1 182 ? -7.744 -5.972 9.981 1.00 95.00 182 MET A O 1
ATOM 1432 N N . LEU A 1 183 ? -7.567 -4.712 8.129 1.00 95.69 183 LEU A N 1
ATOM 1433 C CA . LEU A 1 183 ? -8.774 -3.922 8.376 1.00 95.69 183 LEU A CA 1
ATOM 1434 C C . LEU A 1 183 ? -10.045 -4.740 8.119 1.00 95.69 183 LEU A C 1
ATOM 1436 O O . LEU A 1 183 ? -10.988 -4.679 8.902 1.00 95.69 183 LEU A O 1
ATOM 1440 N N . ALA A 1 184 ? -10.071 -5.535 7.048 1.00 94.00 184 ALA A N 1
ATOM 1441 C CA . ALA A 1 184 ? -11.211 -6.381 6.709 1.00 94.00 184 ALA A CA 1
ATOM 1442 C C . ALA A 1 184 ? -11.502 -7.437 7.787 1.00 94.00 184 ALA A C 1
ATOM 1444 O O . ALA A 1 184 ? -12.661 -7.765 8.016 1.00 94.00 184 ALA A O 1
ATOM 1445 N N . ALA A 1 185 ? -10.477 -7.929 8.486 1.00 91.50 185 ALA A N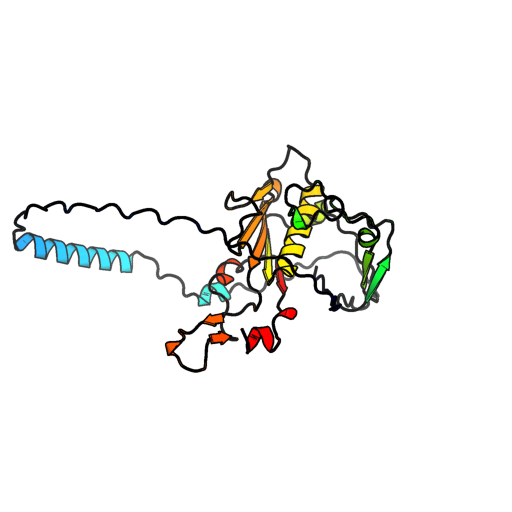 1
ATOM 1446 C CA . ALA A 1 185 ? -10.634 -8.941 9.528 1.00 91.50 185 ALA A CA 1
ATOM 1447 C C . ALA A 1 185 ? -11.457 -8.477 10.747 1.00 91.50 185 ALA A C 1
ATOM 1449 O O . ALA A 1 185 ? -12.059 -9.311 11.420 1.00 91.50 185 ALA A O 1
ATOM 1450 N N . SER A 1 186 ? -11.522 -7.171 11.045 1.00 90.06 186 SER A N 1
ATOM 1451 C CA . SER A 1 186 ? -12.380 -6.645 12.126 1.00 90.06 186 SER A CA 1
ATOM 1452 C C . SER A 1 186 ? -13.793 -6.288 11.683 1.00 90.06 186 SER A C 1
ATOM 1454 O O . SER A 1 186 ? -14.611 -5.874 12.505 1.00 90.06 186 SER A O 1
ATOM 1456 N N . VAL A 1 187 ? -14.081 -6.397 10.390 1.00 89.62 187 VAL A N 1
ATOM 1457 C CA . VAL A 1 187 ? -15.362 -6.012 9.816 1.00 89.62 187 VAL A CA 1
ATOM 1458 C C . VAL A 1 187 ? -16.291 -7.238 9.795 1.00 89.62 187 VAL A C 1
ATOM 1460 O O . VAL A 1 187 ? -15.938 -8.251 9.192 1.00 89.62 187 VAL A O 1
ATOM 1463 N N . PRO A 1 188 ? -17.479 -7.196 10.434 1.00 83.50 188 PRO A N 1
ATOM 1464 C CA . PRO A 1 188 ? -18.367 -8.353 10.489 1.00 83.50 188 PRO A CA 1
ATOM 1465 C C . PRO A 1 188 ? -18.823 -8.809 9.096 1.00 83.50 188 PRO A C 1
ATOM 1467 O O . PRO A 1 188 ? -19.361 -8.021 8.312 1.00 83.50 188 PRO A O 1
ATOM 1470 N N . ALA A 1 189 ? -18.674 -10.106 8.817 1.00 78.69 189 ALA A N 1
ATOM 1471 C CA . ALA A 1 189 ? -19.131 -10.705 7.568 1.00 78.69 189 ALA A CA 1
ATOM 1472 C C . ALA A 1 189 ? -20.628 -10.425 7.328 1.00 78.69 189 ALA A C 1
ATOM 1474 O O . ALA A 1 189 ? -21.456 -10.555 8.231 1.00 78.69 189 ALA A O 1
ATOM 1475 N N . GLY A 1 190 ? -20.970 -10.017 6.104 1.00 75.50 190 GLY A N 1
ATOM 1476 C CA . GLY A 1 190 ? -22.352 -9.790 5.667 1.00 75.50 190 GLY A CA 1
ATOM 1477 C C . GLY A 1 190 ? -23.022 -8.501 6.160 1.00 75.50 190 GLY A C 1
ATOM 1478 O O . GLY A 1 190 ? -24.105 -8.186 5.675 1.00 75.50 190 GLY A O 1
ATOM 1479 N N . LYS A 1 191 ? -22.414 -7.736 7.079 1.00 72.31 191 LYS A N 1
ATOM 1480 C CA . LYS A 1 191 ? -22.975 -6.449 7.547 1.00 72.31 191 LYS A CA 1
ATOM 1481 C C . LYS A 1 191 ? -22.380 -5.234 6.848 1.00 72.31 191 LYS A C 1
ATOM 1483 O O . LYS A 1 191 ? -23.045 -4.209 6.750 1.00 72.31 191 LYS A O 1
ATOM 1488 N N . SER A 1 192 ? -21.153 -5.363 6.363 1.00 75.44 192 SER A N 1
ATOM 1489 C CA . SER A 1 192 ? -20.363 -4.236 5.888 1.00 75.44 192 SER A CA 1
ATOM 1490 C C . SER A 1 192 ? -19.959 -4.397 4.436 1.00 75.44 192 SER A C 1
ATOM 1492 O O . SER A 1 192 ? -19.656 -5.493 3.960 1.00 75.44 192 SER A O 1
ATOM 1494 N N . ARG A 1 193 ? -19.929 -3.271 3.727 1.00 89.25 193 ARG A N 1
ATOM 1495 C CA . ARG A 1 193 ? -19.649 -3.226 2.293 1.00 89.25 193 ARG A CA 1
ATOM 1496 C C . ARG A 1 193 ? -18.202 -2.800 2.053 1.00 89.25 193 ARG A C 1
ATOM 1498 O O . ARG A 1 193 ? -17.883 -1.613 2.082 1.00 89.25 193 ARG A O 1
ATOM 1505 N N . ILE A 1 194 ? -17.342 -3.786 1.802 1.00 93.94 194 ILE A N 1
ATOM 1506 C CA . ILE A 1 194 ? -15.973 -3.582 1.316 1.00 93.94 194 ILE A CA 1
ATOM 1507 C C . ILE A 1 194 ? -15.950 -3.904 -0.178 1.00 93.94 194 ILE A C 1
ATOM 1509 O O . ILE A 1 194 ? -16.390 -4.979 -0.581 1.00 93.94 194 ILE A O 1
ATOM 1513 N N . TYR A 1 195 ? -15.468 -2.981 -1.007 1.00 93.00 195 TYR A N 1
ATOM 1514 C CA . TYR A 1 195 ? -15.433 -3.165 -2.459 1.00 93.00 195 TYR A CA 1
ATOM 1515 C C . TYR A 1 195 ? -14.273 -2.408 -3.102 1.00 93.00 195 TYR A C 1
ATOM 1517 O O . TYR A 1 195 ? -13.787 -1.417 -2.561 1.00 93.00 195 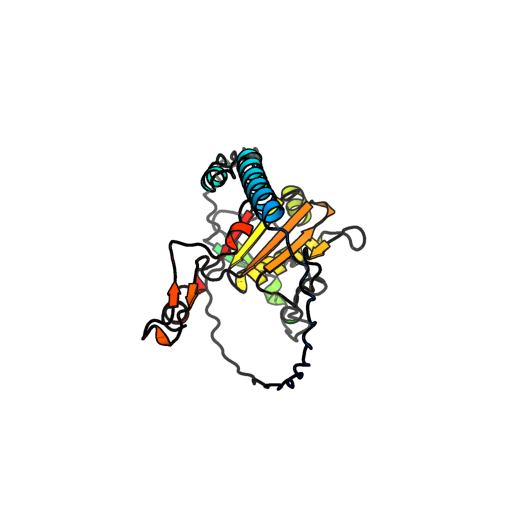TYR A O 1
ATOM 1525 N N . GLU A 1 196 ? -13.837 -2.871 -4.271 1.00 93.44 196 GLU A N 1
ATOM 1526 C CA . GLU A 1 196 ? -12.871 -2.141 -5.091 1.00 93.44 196 GLU A CA 1
ATOM 1527 C C . GLU A 1 196 ? -13.594 -1.022 -5.854 1.00 93.44 196 GLU A C 1
ATOM 1529 O O . GLU A 1 196 ? -14.644 -1.250 -6.458 1.00 93.44 196 GLU A O 1
ATOM 1534 N N . GLN A 1 197 ? -13.048 0.193 -5.825 1.00 92.75 197 GLN A N 1
ATOM 1535 C CA . GLN A 1 197 ? -13.697 1.399 -6.340 1.00 92.75 197 GLN A CA 1
ATOM 1536 C C . GLN A 1 197 ? -14.033 1.321 -7.837 1.00 92.75 197 GLN A C 1
ATOM 1538 O O . GLN A 1 197 ? -15.064 1.842 -8.260 1.00 92.75 197 GLN A O 1
ATOM 1543 N N . SER A 1 198 ? -13.191 0.670 -8.644 1.00 88.25 198 SER A N 1
ATOM 1544 C CA . SER A 1 198 ? -13.417 0.474 -10.083 1.00 88.25 198 SER A CA 1
ATOM 1545 C C . SER A 1 198 ? -14.264 -0.765 -10.409 1.00 88.25 198 SER A C 1
ATOM 1547 O O . SER A 1 198 ? -14.461 -1.060 -11.592 1.00 88.25 198 SER A O 1
ATOM 1549 N N . GLY A 1 199 ? -14.722 -1.516 -9.401 1.00 83.50 199 GLY A N 1
ATOM 1550 C CA . GLY A 1 199 ? -15.452 -2.775 -9.563 1.00 83.50 199 GLY A CA 1
ATOM 1551 C C . GLY A 1 199 ? -14.638 -3.891 -10.227 1.00 83.50 199 GLY A C 1
ATOM 1552 O O . GLY A 1 199 ? -15.217 -4.843 -10.751 1.00 83.50 199 GLY A O 1
ATOM 1553 N N . LYS A 1 200 ? -13.305 -3.775 -10.270 1.00 76.00 200 LYS A N 1
ATOM 1554 C CA . LYS A 1 200 ? -12.436 -4.755 -10.933 1.00 76.00 200 LYS A CA 1
ATOM 1555 C C . LYS A 1 200 ? -11.924 -5.793 -9.937 1.00 76.00 200 LYS A C 1
ATOM 1557 O O . LYS A 1 200 ? -11.675 -5.460 -8.780 1.00 76.00 200 LYS A O 1
ATOM 1562 N N . PRO A 1 201 ? -11.687 -7.042 -10.382 1.00 73.62 201 PRO A N 1
ATOM 1563 C CA . PRO A 1 201 ? -10.943 -7.999 -9.575 1.00 73.62 201 PRO A CA 1
ATOM 1564 C C . PRO A 1 201 ? -9.566 -7.431 -9.218 1.00 73.62 201 PRO A C 1
ATOM 1566 O O . PRO A 1 201 ? -8.850 -6.955 -10.103 1.00 73.62 201 PRO A O 1
ATOM 1569 N N . ILE A 1 202 ? -9.176 -7.541 -7.945 1.00 72.94 202 ILE A N 1
ATOM 1570 C CA . ILE A 1 202 ? -7.878 -7.068 -7.426 1.00 72.94 202 ILE A CA 1
ATOM 1571 C C . ILE A 1 202 ? -6.702 -7.689 -8.204 1.00 72.94 202 ILE A C 1
ATOM 1573 O O . ILE A 1 202 ? -5.684 -7.037 -8.432 1.00 72.94 202 ILE A O 1
ATOM 1577 N N . SER A 1 203 ? -6.880 -8.914 -8.714 1.00 70.06 203 SER A N 1
ATOM 1578 C CA . SER A 1 203 ? -5.898 -9.633 -9.535 1.00 70.06 203 SER A CA 1
ATOM 1579 C C . SER A 1 203 ? -5.596 -8.987 -10.897 1.00 70.06 203 SER A C 1
ATOM 1581 O O . SER A 1 203 ? -4.589 -9.321 -11.518 1.00 70.06 203 SER A O 1
ATOM 1583 N N . ARG A 1 204 ? -6.423 -8.051 -11.388 1.00 65.31 204 ARG A N 1
ATOM 1584 C CA . ARG A 1 204 ? -6.235 -7.366 -12.682 1.00 65.31 204 ARG A CA 1
ATOM 1585 C C . ARG A 1 204 ? -5.919 -5.882 -12.487 1.00 65.31 204 ARG A C 1
ATOM 1587 O O . ARG A 1 204 ? -6.768 -5.024 -12.732 1.00 65.31 204 ARG A O 1
ATOM 1594 N N . HIS A 1 205 ? -4.690 -5.548 -12.096 1.00 65.12 205 HIS A N 1
ATOM 1595 C CA . HIS A 1 205 ? -4.294 -4.152 -11.866 1.00 65.12 205 HIS A CA 1
ATOM 1596 C C . HIS A 1 205 ? -3.563 -3.526 -13.064 1.00 65.12 205 HIS A C 1
ATOM 1598 O O . HIS A 1 205 ? -2.710 -4.129 -13.706 1.00 65.12 205 HIS A O 1
ATOM 1604 N N . LYS A 1 206 ? -3.913 -2.270 -13.368 1.00 76.00 206 LYS A N 1
ATOM 1605 C CA . LYS A 1 206 ? -3.215 -1.401 -14.338 1.00 76.00 206 LYS A CA 1
ATOM 1606 C C . LYS A 1 206 ? -2.329 -0.376 -13.613 1.00 76.00 206 LYS A C 1
ATOM 1608 O O . LYS A 1 206 ? -2.254 0.779 -14.023 1.00 76.00 206 LYS A O 1
ATOM 1613 N N . GLY A 1 207 ? -1.734 -0.777 -12.486 1.00 87.56 207 GLY A N 1
ATOM 1614 C CA . GLY A 1 207 ? -0.936 0.104 -11.624 1.00 87.56 207 GLY A CA 1
ATOM 1615 C C . GLY A 1 207 ? -1.739 1.012 -10.681 1.00 87.56 207 GLY A C 1
ATOM 1616 O O . GLY A 1 207 ? -1.174 1.957 -10.140 1.00 87.56 207 GLY A O 1
ATOM 1617 N N . TYR A 1 208 ? -3.035 0.753 -10.485 1.00 91.38 208 TYR A N 1
ATOM 1618 C CA . TYR A 1 208 ? -3.870 1.434 -9.491 1.00 91.38 208 TYR A CA 1
ATOM 1619 C C . TYR A 1 208 ? -4.927 0.482 -8.923 1.00 91.38 208 TYR A C 1
ATOM 1621 O O . TYR A 1 208 ? -5.540 -0.257 -9.698 1.00 91.38 208 TYR A O 1
ATOM 1629 N N . LEU A 1 209 ? -5.127 0.520 -7.603 1.00 93.12 209 LEU A N 1
ATOM 1630 C CA . LEU A 1 209 ? -6.149 -0.219 -6.857 1.00 93.12 209 LEU A CA 1
ATOM 1631 C C . LEU A 1 209 ? -6.685 0.656 -5.718 1.00 93.12 209 LEU A C 1
ATOM 1633 O O . LEU A 1 209 ? -5.903 1.334 -5.057 1.00 93.12 209 LEU A O 1
ATOM 1637 N N . ALA A 1 210 ? -7.989 0.623 -5.449 1.00 94.94 210 ALA A N 1
ATOM 1638 C CA . ALA A 1 210 ? -8.571 1.331 -4.311 1.00 94.94 210 ALA A CA 1
ATOM 1639 C C . ALA A 1 210 ? -9.663 0.500 -3.646 1.00 94.94 210 ALA A C 1
ATOM 1641 O O . ALA A 1 210 ? -10.696 0.230 -4.251 1.00 94.94 210 ALA A O 1
ATOM 1642 N N . MET A 1 211 ? -9.440 0.121 -2.389 1.00 95.56 211 MET A N 1
ATOM 1643 C CA . MET A 1 211 ? -10.435 -0.575 -1.577 1.00 95.56 211 MET A CA 1
ATOM 1644 C C . MET A 1 211 ? -11.189 0.427 -0.718 1.00 95.56 211 MET A C 1
ATOM 1646 O O . MET A 1 211 ? -10.579 1.228 -0.011 1.00 95.56 211 MET A O 1
ATOM 1650 N N . VAL A 1 212 ? -12.515 0.371 -0.776 1.00 96.44 212 VAL A N 1
ATOM 1651 C CA . VAL A 1 212 ? -13.411 1.254 -0.034 1.00 96.44 212 VAL A CA 1
ATOM 1652 C C . VAL A 1 212 ? -14.058 0.478 1.104 1.00 96.44 212 VAL A C 1
ATOM 1654 O O . VAL A 1 212 ? -14.702 -0.544 0.874 1.00 96.44 212 VAL A O 1
ATOM 1657 N N . PHE A 1 213 ? -13.923 0.997 2.322 1.00 97.00 213 PHE A N 1
ATOM 1658 C CA . PHE A 1 213 ? -14.632 0.544 3.517 1.00 97.00 213 PHE A CA 1
ATOM 1659 C C . PHE A 1 213 ? -15.840 1.465 3.722 1.00 97.00 213 PHE A C 1
ATOM 1661 O O . PHE A 1 213 ? -15.725 2.524 4.343 1.00 97.00 213 PHE A O 1
ATOM 1668 N N . ALA A 1 214 ? -16.991 1.093 3.149 1.00 95.88 214 ALA A N 1
ATOM 1669 C CA . ALA A 1 214 ? -18.138 1.995 2.995 1.00 95.88 214 ALA A CA 1
ATOM 1670 C C . ALA A 1 214 ? -18.653 2.566 4.324 1.00 95.88 214 ALA A C 1
ATOM 1672 O O . ALA A 1 214 ? -18.924 3.760 4.412 1.00 95.88 214 ALA A O 1
ATOM 1673 N N . ASP A 1 215 ? -18.733 1.730 5.359 1.00 95.19 215 ASP A N 1
ATOM 1674 C CA . ASP A 1 215 ? -19.283 2.098 6.673 1.00 95.19 215 ASP A CA 1
ATOM 1675 C C . ASP A 1 215 ? -18.423 3.136 7.407 1.00 95.19 215 ASP A C 1
ATOM 1677 O O . ASP A 1 215 ? -18.878 3.778 8.355 1.00 95.19 215 ASP A O 1
ATOM 1681 N N . TYR A 1 216 ? -17.179 3.311 6.957 1.00 96.69 216 TYR A N 1
ATOM 1682 C CA . TYR A 1 216 ? -16.214 4.269 7.484 1.00 96.69 216 TYR A CA 1
ATOM 1683 C C . TYR A 1 216 ? -15.971 5.440 6.531 1.00 96.69 216 TYR A C 1
ATOM 1685 O O . TYR A 1 216 ? -15.301 6.395 6.914 1.00 96.69 216 TYR A O 1
ATOM 1693 N N . ASN A 1 217 ? -16.511 5.389 5.308 1.00 96.88 217 ASN A N 1
ATOM 1694 C CA . ASN A 1 217 ? -16.173 6.323 4.236 1.00 96.88 217 ASN A CA 1
ATOM 1695 C C . ASN A 1 217 ? -14.642 6.467 4.072 1.00 96.88 217 ASN A C 1
ATOM 1697 O O . ASN A 1 217 ? -14.112 7.570 3.984 1.00 96.88 217 ASN A O 1
ATOM 1701 N N . LEU A 1 218 ? -13.934 5.334 4.123 1.00 98.25 218 LEU A N 1
ATOM 1702 C CA . LEU A 1 218 ? -12.475 5.248 4.046 1.00 98.25 218 LEU A CA 1
ATOM 1703 C C . LEU A 1 218 ? -12.067 4.597 2.725 1.00 98.25 218 LEU A C 1
ATOM 1705 O O . LEU A 1 218 ? -12.581 3.527 2.388 1.00 98.25 218 LEU A O 1
ATOM 1709 N N . SER A 1 219 ? -11.096 5.185 2.024 1.00 97.88 219 SER A N 1
ATOM 1710 C CA . SER A 1 219 ? -10.375 4.510 0.940 1.00 97.88 219 SER A CA 1
ATOM 1711 C C . SER A 1 219 ? -8.949 4.151 1.357 1.00 97.88 219 SER A C 1
ATOM 1713 O O . SER A 1 219 ? -8.226 4.946 1.959 1.00 97.88 219 SER A O 1
ATOM 1715 N N . VAL A 1 220 ? -8.530 2.936 1.008 1.00 98.12 220 VAL A N 1
ATOM 1716 C CA . VAL A 1 220 ? -7.140 2.484 1.101 1.00 98.12 220 VAL A CA 1
ATOM 1717 C C . VAL A 1 220 ? -6.678 2.185 -0.318 1.00 98.12 220 VAL A C 1
ATOM 1719 O O . VAL A 1 220 ? -7.152 1.253 -0.972 1.00 98.12 220 VAL A O 1
ATOM 1722 N N . GLU A 1 221 ? -5.783 3.015 -0.830 1.00 97.06 221 GLU A N 1
ATOM 1723 C CA . GLU A 1 221 ? -5.441 3.122 -2.245 1.00 97.06 221 GLU A CA 1
ATOM 1724 C C . GLU A 1 221 ? -3.981 2.736 -2.479 1.00 97.06 221 GLU A C 1
ATOM 1726 O O . GLU A 1 221 ? -3.118 3.028 -1.658 1.00 97.06 221 GLU A O 1
ATOM 1731 N N . TYR A 1 222 ? -3.689 2.124 -3.620 1.00 96.00 222 TYR A N 1
ATOM 1732 C CA . TYR A 1 222 ? -2.345 1.817 -4.086 1.00 96.00 222 TYR A CA 1
ATOM 1733 C C . TYR A 1 222 ? -2.141 2.353 -5.499 1.00 96.00 222 TYR A C 1
ATOM 1735 O O . TYR A 1 222 ? -2.937 2.082 -6.396 1.00 96.00 222 TYR A O 1
ATOM 1743 N N . TYR A 1 223 ? -1.029 3.050 -5.711 1.00 96.00 223 TYR A N 1
ATOM 1744 C CA . TYR A 1 223 ? -0.573 3.548 -6.998 1.00 96.00 223 TYR A CA 1
ATOM 1745 C C . TYR A 1 223 ? 0.845 3.060 -7.271 1.00 96.00 223 TYR A C 1
ATOM 1747 O O . TYR A 1 223 ? 1.777 3.322 -6.508 1.00 96.00 223 TYR A O 1
ATOM 1755 N N . HIS A 1 224 ? 1.030 2.418 -8.418 1.00 95.06 224 HIS A N 1
ATOM 1756 C CA . HIS A 1 224 ? 2.345 2.018 -8.882 1.00 95.06 224 HIS A CA 1
ATOM 1757 C C . HIS A 1 224 ? 3.153 3.262 -9.284 1.00 95.06 224 HIS A C 1
ATOM 1759 O O . HIS A 1 224 ? 2.838 3.949 -10.262 1.00 95.06 224 HIS A O 1
ATOM 1765 N N . ALA A 1 225 ? 4.188 3.571 -8.509 1.00 95.75 225 ALA A N 1
ATOM 1766 C CA . ALA A 1 225 ? 5.072 4.715 -8.704 1.00 95.75 225 ALA A CA 1
ATOM 1767 C C . ALA A 1 225 ? 6.486 4.423 -8.167 1.00 95.75 225 ALA A C 1
ATOM 1769 O O . ALA A 1 225 ? 6.920 5.059 -7.211 1.00 95.75 225 ALA A O 1
ATOM 1770 N N . PRO A 1 226 ? 7.233 3.481 -8.770 1.00 94.50 226 PRO A N 1
ATOM 1771 C CA . PRO A 1 226 ? 8.424 2.925 -8.132 1.00 94.50 226 PRO A CA 1
ATOM 1772 C C . PRO A 1 226 ? 9.551 3.922 -7.854 1.00 94.50 226 PRO A C 1
ATOM 1774 O O . PRO A 1 226 ? 10.262 3.774 -6.870 1.00 94.50 226 PRO A O 1
ATOM 1777 N N . MET A 1 227 ? 9.700 4.945 -8.703 1.00 94.50 227 MET A N 1
ATOM 1778 C CA . MET A 1 227 ? 10.674 6.025 -8.502 1.00 94.50 227 MET A CA 1
ATOM 1779 C C . MET A 1 227 ? 10.051 7.312 -7.942 1.00 94.50 227 MET A C 1
ATOM 1781 O O . MET A 1 227 ? 10.783 8.245 -7.642 1.00 94.50 227 MET A O 1
ATOM 1785 N N . LEU A 1 228 ? 8.719 7.388 -7.805 1.00 95.75 228 LEU A N 1
ATOM 1786 C CA . LEU A 1 228 ? 7.960 8.601 -7.436 1.00 95.75 228 LEU A CA 1
ATOM 1787 C C . LEU A 1 228 ? 8.171 9.824 -8.345 1.00 95.75 228 LEU A C 1
ATOM 1789 O O . LEU A 1 228 ? 7.634 10.891 -8.063 1.00 95.75 228 LEU A O 1
ATOM 1793 N N . VAL A 1 229 ? 8.886 9.656 -9.456 1.00 96.06 229 VAL A N 1
ATOM 1794 C CA . VAL A 1 229 ? 9.191 10.693 -10.443 1.00 96.06 229 VAL A CA 1
ATOM 1795 C C . VAL A 1 229 ? 8.841 10.221 -11.851 1.00 96.06 229 VAL A C 1
ATOM 1797 O O . VAL A 1 229 ? 8.619 9.030 -12.094 1.00 96.06 229 VAL A O 1
ATOM 1800 N N . MET A 1 230 ? 8.755 11.159 -12.788 1.00 93.75 230 MET A N 1
ATOM 1801 C CA . MET A 1 230 ? 8.494 10.860 -14.188 1.00 93.75 230 MET A CA 1
ATOM 1802 C C . MET A 1 230 ? 9.712 10.184 -14.829 1.00 93.75 230 MET A C 1
ATOM 1804 O O . MET A 1 230 ? 10.845 10.636 -14.672 1.00 93.75 230 MET A O 1
ATOM 1808 N N . ILE A 1 231 ? 9.459 9.105 -15.571 1.00 91.12 231 ILE A N 1
ATOM 1809 C CA . ILE A 1 231 ? 10.459 8.414 -16.386 1.00 91.12 231 ILE A CA 1
ATOM 1810 C C . ILE A 1 231 ? 10.036 8.557 -17.843 1.00 91.12 231 ILE A C 1
ATOM 1812 O O . ILE A 1 231 ? 8.993 8.028 -18.244 1.00 91.12 231 ILE A O 1
ATOM 1816 N N . ASP A 1 232 ? 10.848 9.255 -18.624 1.00 90.50 232 ASP A N 1
ATOM 1817 C CA . ASP A 1 232 ? 10.681 9.348 -20.066 1.00 90.50 232 ASP A CA 1
ATOM 1818 C C . ASP A 1 232 ? 11.403 8.195 -20.750 1.00 90.50 232 ASP A C 1
ATOM 1820 O O . ASP A 1 232 ? 12.528 7.847 -20.393 1.00 90.50 232 ASP A O 1
ATOM 1824 N N . ARG A 1 233 ? 10.763 7.629 -21.772 1.00 88.81 233 ARG A N 1
ATOM 1825 C CA . ARG A 1 233 ? 11.400 6.705 -22.711 1.00 88.81 233 ARG A CA 1
ATOM 1826 C C . ARG A 1 233 ? 11.478 7.388 -24.062 1.00 88.81 233 ARG A C 1
ATOM 1828 O O . ARG A 1 233 ? 10.453 7.828 -24.584 1.00 88.81 233 ARG A O 1
ATOM 1835 N N . PHE A 1 234 ? 12.682 7.479 -24.604 1.00 89.31 234 PHE A N 1
ATOM 1836 C CA . PHE A 1 234 ? 12.922 8.078 -25.907 1.00 89.31 234 PHE A CA 1
ATOM 1837 C C . PHE A 1 234 ? 12.921 6.996 -26.995 1.00 89.31 234 PHE A C 1
ATOM 1839 O O . PHE A 1 234 ? 13.312 5.855 -26.730 1.00 89.31 234 PHE A O 1
ATOM 1846 N N . PRO A 1 235 ? 12.469 7.314 -28.219 1.00 87.69 235 PRO A N 1
ATOM 1847 C CA . PRO A 1 235 ? 12.591 6.404 -29.351 1.00 87.69 235 PRO A CA 1
ATOM 1848 C C . PRO A 1 235 ? 14.052 6.012 -29.606 1.00 87.69 235 PRO A C 1
ATOM 1850 O O . PRO A 1 235 ? 14.962 6.807 -29.390 1.00 87.69 235 PRO A O 1
ATOM 1853 N N . ALA A 1 236 ? 14.286 4.819 -30.162 1.00 84.06 236 ALA A N 1
ATOM 1854 C CA . ALA A 1 236 ? 15.638 4.371 -30.519 1.00 84.06 236 ALA A CA 1
ATOM 1855 C C . ALA A 1 236 ? 16.349 5.310 -31.521 1.00 84.06 236 ALA A C 1
ATOM 1857 O O . ALA A 1 236 ? 17.575 5.339 -31.580 1.00 84.06 236 ALA A O 1
ATOM 1858 N N . SER A 1 237 ? 15.590 6.110 -32.279 1.00 88.31 237 SER A N 1
ATOM 1859 C CA . SER A 1 237 ? 16.114 7.133 -33.190 1.00 88.31 237 SER A CA 1
ATOM 1860 C C . SER A 1 237 ? 16.764 8.329 -32.481 1.00 88.31 237 SER A C 1
ATOM 1862 O O . SER A 1 237 ? 17.436 9.115 -33.138 1.00 88.31 237 SER A O 1
ATOM 1864 N N . SER A 1 238 ? 16.578 8.489 -31.166 1.00 84.44 238 SER A N 1
ATOM 1865 C CA . SER A 1 238 ? 17.139 9.594 -30.372 1.00 84.44 238 SER A CA 1
ATOM 1866 C C . SER A 1 238 ? 18.617 9.404 -29.987 1.00 84.44 238 SER A C 1
ATOM 1868 O O . SER A 1 238 ? 19.166 10.221 -29.251 1.00 84.44 238 SER A O 1
ATOM 1870 N N . GLY A 1 239 ? 19.281 8.357 -30.489 1.00 85.81 239 GLY A N 1
ATOM 1871 C CA . GLY A 1 239 ? 20.702 8.088 -30.261 1.00 85.81 239 GLY A CA 1
ATOM 1872 C C . GLY A 1 239 ? 20.958 7.140 -29.087 1.00 85.81 239 GLY A C 1
ATOM 1873 O O . GLY A 1 239 ? 20.173 6.233 -28.818 1.00 85.81 239 GLY A O 1
ATOM 1874 N N . ALA A 1 240 ? 22.087 7.322 -28.393 1.00 85.88 240 ALA A N 1
ATOM 1875 C CA . ALA A 1 240 ? 22.498 6.434 -27.299 1.00 85.88 240 ALA A CA 1
ATOM 1876 C C . ALA A 1 240 ? 21.619 6.564 -26.038 1.00 85.88 240 ALA A C 1
ATOM 1878 O O . ALA A 1 240 ? 21.546 5.633 -25.236 1.00 85.88 240 ALA A O 1
ATOM 1879 N N . VAL A 1 241 ? 20.945 7.706 -25.858 1.00 86.00 241 VAL A N 1
ATOM 1880 C CA . VAL A 1 241 ? 20.105 7.982 -24.686 1.00 86.00 241 VAL A CA 1
ATOM 1881 C C . VAL A 1 241 ? 18.710 7.398 -24.904 1.00 86.00 241 VAL A C 1
ATOM 1883 O O . VAL A 1 241 ? 17.950 7.869 -25.746 1.00 86.00 241 VAL A O 1
ATOM 1886 N N . ARG A 1 242 ? 18.359 6.376 -24.116 1.00 85.44 242 ARG A N 1
ATOM 1887 C CA . ARG A 1 242 ? 17.075 5.657 -24.225 1.00 85.44 242 ARG A CA 1
ATOM 1888 C C . ARG A 1 242 ? 15.956 6.222 -23.351 1.00 85.44 242 ARG A C 1
ATOM 1890 O O . ARG A 1 242 ? 14.793 5.865 -23.533 1.00 85.44 242 ARG A O 1
ATOM 1897 N N . GLY A 1 243 ? 16.277 7.107 -22.415 1.00 89.12 243 GLY A N 1
ATOM 1898 C CA . GLY A 1 243 ? 15.301 7.687 -21.504 1.00 89.12 243 GLY A CA 1
ATOM 1899 C C . GLY A 1 243 ? 15.917 8.680 -20.531 1.00 89.12 243 GLY A C 1
ATOM 1900 O O . GLY A 1 243 ? 17.129 8.893 -20.531 1.00 89.12 243 GLY A O 1
ATOM 1901 N N . ALA A 1 244 ? 15.064 9.282 -19.707 1.00 91.06 244 ALA A N 1
ATOM 1902 C CA . ALA A 1 244 ? 15.466 10.214 -18.662 1.00 91.06 244 ALA A CA 1
ATOM 1903 C C . ALA A 1 244 ? 14.605 10.036 -17.407 1.00 91.06 244 ALA A C 1
ATOM 1905 O O . ALA A 1 244 ? 13.382 9.912 -17.488 1.00 91.06 244 ALA A O 1
ATOM 1906 N N . VAL A 1 245 ? 15.247 10.070 -16.240 1.00 93.06 245 VAL A N 1
ATOM 1907 C CA . VAL A 1 245 ? 14.577 10.148 -14.936 1.00 93.06 245 VAL A CA 1
ATOM 1908 C C . VAL A 1 245 ? 14.486 11.623 -14.547 1.00 93.06 245 VAL A C 1
ATOM 1910 O O . VAL A 1 245 ? 15.509 12.265 -14.313 1.00 93.06 245 VAL A O 1
ATOM 1913 N N . ARG A 1 246 ? 13.273 12.181 -14.498 1.00 93.94 246 ARG A N 1
ATOM 1914 C CA . ARG A 1 246 ? 13.049 13.616 -14.266 1.00 93.94 246 ARG A CA 1
ATOM 1915 C C . ARG A 1 246 ? 12.795 13.908 -12.790 1.00 93.94 246 ARG A C 1
ATOM 1917 O O . ARG A 1 246 ? 11.662 13.825 -12.329 1.00 93.94 246 ARG A O 1
ATOM 1924 N N . LEU A 1 247 ? 13.857 14.228 -12.049 1.00 94.75 247 LEU A N 1
ATOM 1925 C CA . LEU A 1 247 ? 13.821 14.414 -10.586 1.00 94.75 247 LEU A CA 1
ATOM 1926 C C . LEU A 1 247 ? 12.940 15.582 -10.118 1.00 94.75 247 LEU A C 1
ATOM 1928 O O . LEU A 1 247 ? 12.503 15.607 -8.972 1.00 94.75 247 LEU A O 1
ATOM 1932 N N . ASP A 1 248 ? 12.674 16.535 -11.003 1.00 95.19 248 ASP A N 1
ATOM 1933 C CA . ASP A 1 248 ? 11.862 17.727 -10.778 1.00 95.19 248 ASP A CA 1
ATOM 1934 C C . ASP A 1 248 ? 10.366 17.507 -11.063 1.00 95.19 248 ASP A C 1
ATOM 1936 O O . ASP A 1 248 ? 9.560 18.421 -10.885 1.00 95.19 248 ASP A O 1
ATOM 1940 N N . MET A 1 249 ? 9.968 16.311 -11.515 1.00 96.00 249 MET A N 1
ATOM 1941 C CA . MET A 1 249 ? 8.610 16.059 -11.990 1.00 96.00 249 MET A CA 1
ATOM 1942 C C . MET A 1 249 ? 8.005 14.775 -11.443 1.00 96.00 249 MET A C 1
ATOM 1944 O O . MET A 1 249 ? 8.536 13.680 -11.608 1.00 96.00 249 MET A O 1
ATOM 1948 N N . LEU A 1 250 ? 6.810 14.905 -10.867 1.00 94.75 250 LEU A N 1
ATOM 1949 C CA . LEU A 1 250 ? 6.010 13.771 -10.422 1.00 94.75 250 LEU A CA 1
ATOM 1950 C C . LEU A 1 250 ? 5.395 13.005 -11.615 1.00 94.75 250 LEU A C 1
ATOM 1952 O O . LEU A 1 250 ? 5.176 13.580 -12.688 1.00 94.75 250 LEU A O 1
ATOM 1956 N N . PRO A 1 251 ? 5.057 11.711 -11.446 1.00 93.50 251 PRO A N 1
ATOM 1957 C CA . PRO A 1 251 ? 4.312 10.947 -12.436 1.00 93.50 251 PRO A CA 1
ATOM 1958 C C . PRO A 1 251 ? 2.976 11.609 -12.784 1.00 93.50 251 PRO A C 1
ATOM 1960 O O . PRO A 1 251 ? 2.348 12.256 -11.948 1.00 93.50 251 PRO A O 1
ATOM 1963 N N . ARG A 1 252 ? 2.481 11.379 -14.006 1.00 91.56 252 ARG A N 1
ATOM 1964 C CA . ARG A 1 252 ? 1.230 11.994 -14.499 1.00 91.56 252 ARG A CA 1
ATOM 1965 C C . ARG A 1 252 ? 0.013 11.713 -13.609 1.00 91.56 252 ARG A C 1
ATOM 1967 O O . ARG A 1 252 ? -0.902 12.522 -13.563 1.00 91.56 252 ARG A O 1
ATOM 1974 N N . HIS A 1 253 ? -0.004 10.573 -12.921 1.00 91.38 253 HIS A N 1
ATOM 1975 C CA . HIS A 1 253 ? -1.076 10.160 -12.011 1.00 91.38 253 HIS A CA 1
ATOM 1976 C C . HIS A 1 253 ? -0.879 10.609 -10.557 1.00 91.38 253 HIS A C 1
ATOM 1978 O O . HIS A 1 253 ? -1.714 10.274 -9.719 1.00 91.38 253 HIS A O 1
ATOM 1984 N N . ALA A 1 254 ? 0.183 11.358 -10.242 1.00 94.25 254 ALA A N 1
ATOM 1985 C CA . ALA A 1 254 ? 0.468 11.813 -8.881 1.00 94.25 254 ALA A CA 1
ATOM 1986 C C . ALA A 1 254 ? -0.570 12.802 -8.336 1.00 94.25 254 ALA A C 1
ATOM 1988 O O . ALA A 1 254 ? -0.778 12.887 -7.128 1.00 94.25 254 ALA A O 1
ATOM 1989 N N . ASN A 1 255 ? -1.294 13.493 -9.221 1.00 94.75 255 ASN A N 1
ATOM 1990 C CA . ASN A 1 255 ? -2.433 14.330 -8.844 1.00 94.75 255 ASN A CA 1
ATOM 1991 C C . ASN A 1 255 ? -3.527 13.551 -8.095 1.00 94.75 255 ASN A C 1
ATOM 1993 O O . ASN A 1 255 ? -4.271 14.146 -7.325 1.00 94.75 255 ASN A O 1
ATOM 1997 N N . ARG A 1 256 ? -3.618 12.229 -8.278 1.00 95.25 256 ARG A N 1
ATOM 1998 C CA . ARG A 1 256 ? -4.576 11.385 -7.554 1.00 95.25 256 ARG A CA 1
ATOM 1999 C C . ARG A 1 256 ? -4.187 11.161 -6.094 1.00 95.25 256 ARG A C 1
ATOM 2001 O O . ARG A 1 256 ? -5.051 10.844 -5.286 1.00 95.25 256 ARG A O 1
ATOM 2008 N N . TRP A 1 257 ? -2.915 11.340 -5.740 1.00 95.44 257 TRP A N 1
ATOM 2009 C CA . TRP A 1 257 ? -2.441 11.241 -4.354 1.00 95.44 257 TRP A CA 1
ATOM 2010 C C . TRP A 1 257 ? -2.717 12.523 -3.569 1.00 95.44 257 TRP A C 1
ATOM 2012 O O . TRP A 1 257 ? -2.706 12.507 -2.341 1.00 95.44 257 TRP A O 1
ATOM 2022 N N . ALA A 1 258 ? -2.951 13.638 -4.270 1.00 93.81 258 ALA A N 1
ATOM 2023 C CA . ALA A 1 258 ? -3.272 14.906 -3.640 1.00 93.81 258 ALA A CA 1
ATOM 2024 C C . ALA A 1 258 ? -4.529 14.765 -2.769 1.00 93.81 258 ALA A C 1
ATOM 2026 O O . ALA A 1 258 ? -5.498 14.098 -3.147 1.00 93.81 258 ALA A O 1
ATOM 2027 N N . GLY A 1 259 ? -4.490 15.381 -1.587 1.00 94.94 259 GLY A N 1
ATOM 2028 C CA . GLY A 1 259 ? -5.565 15.287 -0.601 1.00 94.94 259 GLY A CA 1
ATOM 2029 C C . GLY A 1 259 ? -5.673 13.928 0.094 1.00 94.94 259 GLY A C 1
ATOM 2030 O O . GLY A 1 259 ? -6.730 13.630 0.634 1.00 94.94 259 GLY A O 1
ATOM 2031 N N . ALA A 1 260 ? -4.639 13.083 0.049 1.00 98.06 260 ALA A N 1
ATOM 2032 C CA . ALA A 1 260 ? -4.551 11.938 0.949 1.00 98.06 260 ALA A CA 1
ATOM 2033 C C . ALA A 1 260 ? -4.354 12.414 2.396 1.00 98.06 260 ALA A C 1
ATOM 2035 O O . ALA A 1 260 ? -3.476 13.238 2.654 1.00 98.06 260 ALA A O 1
ATOM 2036 N N . ASP A 1 261 ? -5.120 11.862 3.333 1.00 98.44 261 ASP A N 1
ATOM 2037 C CA . ASP A 1 261 ? -4.944 12.107 4.770 1.00 98.44 261 ASP A CA 1
ATOM 2038 C C . ASP A 1 261 ? -3.696 11.398 5.303 1.00 98.44 261 ASP A C 1
ATOM 2040 O O . ASP A 1 261 ? -3.009 11.893 6.198 1.00 98.44 261 ASP A O 1
ATOM 2044 N N . VAL A 1 262 ? -3.373 10.241 4.718 1.00 98.31 262 VAL A N 1
ATOM 2045 C CA . VAL A 1 262 ? -2.129 9.513 4.967 1.00 98.31 262 VAL A CA 1
ATOM 2046 C C . VAL A 1 262 ? -1.522 9.107 3.633 1.00 98.31 262 VAL A C 1
ATOM 2048 O O . VAL A 1 262 ? -2.140 8.376 2.865 1.00 98.31 262 VAL A O 1
ATOM 2051 N N . LEU A 1 263 ? -0.286 9.535 3.378 1.00 97.81 263 LEU A N 1
ATOM 2052 C CA . LEU A 1 263 ? 0.500 9.107 2.224 1.00 97.81 263 LEU A CA 1
ATOM 2053 C C . LEU A 1 263 ? 1.688 8.263 2.695 1.00 97.81 263 LEU A C 1
ATOM 2055 O O . LEU A 1 263 ? 2.574 8.750 3.395 1.00 97.81 263 LEU A O 1
ATOM 2059 N N . VAL A 1 264 ? 1.708 6.998 2.291 1.00 97.75 264 VAL A N 1
ATOM 2060 C CA . VAL A 1 264 ? 2.822 6.069 2.478 1.00 97.75 264 VAL A CA 1
ATOM 2061 C C . VAL A 1 264 ? 3.504 5.894 1.132 1.00 97.75 264 VAL A C 1
ATOM 2063 O O . VAL A 1 264 ? 2.853 5.572 0.141 1.00 97.75 264 VAL A O 1
ATOM 2066 N N . PHE A 1 265 ? 4.816 6.092 1.069 1.00 96.50 265 PHE A N 1
ATOM 2067 C CA . PHE A 1 265 ? 5.547 5.910 -0.178 1.00 96.50 265 PHE A CA 1
ATOM 2068 C C . PHE A 1 265 ? 6.864 5.181 0.018 1.00 96.50 265 PHE A C 1
ATOM 2070 O O . PHE A 1 265 ? 7.491 5.263 1.076 1.00 96.50 265 PHE A O 1
ATOM 2077 N N . ASN A 1 266 ? 7.300 4.475 -1.024 1.00 95.25 266 ASN A N 1
ATOM 2078 C CA . ASN A 1 266 ? 8.585 3.795 -1.026 1.00 95.25 266 ASN A CA 1
ATOM 2079 C C . ASN A 1 266 ? 9.247 3.850 -2.409 1.00 95.25 266 ASN A C 1
ATOM 2081 O O . ASN A 1 266 ? 8.606 3.640 -3.434 1.00 95.25 266 ASN A O 1
ATOM 2085 N N . THR A 1 267 ? 10.550 4.138 -2.413 1.00 95.38 267 THR A N 1
ATOM 2086 C CA . THR A 1 267 ? 11.355 4.296 -3.641 1.00 95.38 267 THR A CA 1
ATOM 2087 C C . THR A 1 267 ? 12.799 3.796 -3.486 1.00 95.38 267 THR A C 1
ATOM 2089 O O . THR A 1 267 ? 13.491 3.570 -4.470 1.00 95.38 267 THR A O 1
ATOM 2092 N N . GLY A 1 268 ? 13.273 3.554 -2.254 1.00 92.00 268 GLY A N 1
ATOM 2093 C CA . GLY A 1 268 ? 14.694 3.302 -1.964 1.00 92.00 268 GLY A CA 1
ATOM 2094 C C . GLY A 1 268 ? 15.342 2.197 -2.808 1.00 92.00 268 GLY A C 1
ATOM 2095 O O . GLY A 1 268 ? 16.450 2.370 -3.303 1.00 92.00 268 GLY A O 1
ATOM 2096 N N . HIS A 1 269 ? 14.626 1.100 -3.068 1.00 91.81 269 HIS A N 1
ATOM 2097 C CA . HIS A 1 269 ? 15.143 -0.032 -3.845 1.00 91.81 269 HIS A CA 1
ATOM 2098 C C . HIS A 1 269 ? 15.282 0.251 -5.364 1.00 91.81 269 HIS A C 1
ATOM 2100 O O . HIS A 1 269 ? 15.773 -0.598 -6.116 1.00 91.81 269 HIS A O 1
ATOM 2106 N N . TRP A 1 270 ? 14.853 1.421 -5.848 1.00 93.69 270 TRP A N 1
ATOM 2107 C CA . TRP A 1 270 ? 14.877 1.788 -7.270 1.00 93.69 270 TRP A CA 1
ATOM 2108 C C . TRP A 1 270 ? 16.067 2.646 -7.690 1.00 93.69 270 TRP A C 1
ATOM 2110 O O . TRP A 1 270 ? 16.314 2.792 -8.884 1.00 93.69 270 TRP A O 1
ATOM 2120 N N . TRP A 1 271 ? 16.857 3.124 -6.732 1.00 93.75 271 TRP A N 1
ATOM 2121 C CA . TRP A 1 271 ? 18.007 3.991 -6.979 1.00 93.75 271 TRP A CA 1
ATOM 2122 C C . TRP A 1 271 ? 19.301 3.183 -7.075 1.00 93.75 271 TRP A C 1
ATOM 2124 O O . TRP A 1 271 ? 20.151 3.224 -6.192 1.00 93.75 271 TRP A O 1
ATOM 2134 N N . ASN A 1 272 ? 19.436 2.406 -8.148 1.00 93.69 272 ASN A N 1
ATOM 2135 C CA . ASN A 1 272 ? 20.668 1.688 -8.478 1.00 93.69 272 ASN A CA 1
ATOM 2136 C C . ASN A 1 272 ? 20.934 1.718 -9.986 1.00 93.69 272 ASN A C 1
ATOM 2138 O O . ASN A 1 272 ? 20.001 1.867 -10.773 1.00 93.69 272 ASN A O 1
ATOM 2142 N N . GLU A 1 273 ? 22.195 1.524 -10.383 1.00 90.44 273 GLU A N 1
ATOM 2143 C CA . GLU A 1 273 ? 22.630 1.628 -11.785 1.00 90.44 273 GLU A CA 1
ATOM 2144 C C . GLU A 1 273 ? 21.810 0.763 -12.747 1.00 90.44 273 GLU A C 1
ATOM 2146 O O . GLU A 1 273 ? 21.539 1.169 -13.877 1.00 90.44 273 GLU A O 1
ATOM 2151 N N . HIS A 1 274 ? 21.386 -0.428 -12.313 1.00 89.75 274 HIS A N 1
ATOM 2152 C CA . HIS A 1 274 ? 20.593 -1.319 -13.156 1.00 89.75 274 HIS A CA 1
ATOM 2153 C C . HIS A 1 274 ? 19.229 -0.708 -13.505 1.00 89.75 274 HIS A C 1
ATOM 2155 O O . HIS A 1 274 ? 18.723 -0.908 -14.605 1.00 89.75 274 HIS A O 1
ATOM 2161 N N . LYS A 1 275 ? 18.620 0.028 -12.573 1.00 88.94 275 LYS A N 1
ATOM 2162 C CA . LYS A 1 275 ? 17.286 0.616 -12.735 1.00 88.94 275 LYS A CA 1
ATOM 2163 C C . LYS A 1 275 ? 17.312 2.051 -13.256 1.00 88.94 275 LYS A C 1
ATOM 2165 O O . LYS A 1 275 ? 16.311 2.477 -13.815 1.00 88.94 275 LYS A O 1
ATOM 2170 N N . THR A 1 276 ? 18.409 2.786 -13.071 1.00 87.94 276 THR A N 1
ATOM 2171 C CA . THR A 1 276 ? 18.517 4.195 -13.487 1.00 87.94 276 THR A CA 1
ATOM 2172 C C . THR A 1 276 ? 19.315 4.403 -14.773 1.00 87.94 276 THR A C 1
ATOM 2174 O O . THR A 1 276 ? 19.027 5.351 -15.495 1.00 87.94 276 THR A O 1
ATOM 2177 N N . ILE A 1 277 ? 20.301 3.546 -15.070 1.00 82.44 277 ILE A N 1
ATOM 2178 C CA . ILE A 1 277 ? 21.220 3.713 -16.213 1.00 82.44 277 ILE A CA 1
ATOM 2179 C C . ILE A 1 277 ? 21.043 2.591 -17.244 1.00 82.44 277 ILE A C 1
ATOM 2181 O O . ILE A 1 277 ? 21.085 2.851 -18.443 1.00 82.44 277 ILE A O 1
ATOM 2185 N N . LYS A 1 278 ? 20.860 1.340 -16.796 1.00 77.75 278 LYS A N 1
ATOM 2186 C CA . LYS A 1 278 ? 20.824 0.162 -17.688 1.00 77.75 278 LYS A CA 1
ATOM 2187 C C . LYS A 1 278 ? 19.422 -0.243 -18.169 1.00 77.75 278 LYS A C 1
ATOM 2189 O O . LYS A 1 278 ? 19.341 -1.145 -19.003 1.00 77.75 278 LYS A O 1
ATOM 2194 N N . SER A 1 279 ? 18.347 0.357 -17.641 1.00 69.50 279 SER A N 1
ATOM 2195 C CA . SER A 1 279 ? 16.955 -0.017 -17.966 1.00 69.50 279 SER A CA 1
ATOM 2196 C C . SER A 1 279 ? 16.455 0.555 -19.287 1.00 69.50 279 SER A C 1
ATOM 2198 O O . SER A 1 279 ? 16.764 1.739 -19.540 1.00 69.50 279 SER A O 1
#